Protein AF-A0A225WAD3-F1 (afdb_monomer_lite)

Organism: NCBI:txid4795

Secondary structure (DSSP, 8-state):
-HHHHTTTT----PPPPPPGGGS-HHHHHHHHHHHHHHHHTB-TTS-BSS-----------SS---S--PPPTT--PPP------TT--HHHHHHHHHHH-PPP--HHHHHHHHTT----PPPTT-GGG-HHHHHHHHHHHHHHHS--SSHHHHHHHHHHHGGG--HHHHHHHHHHH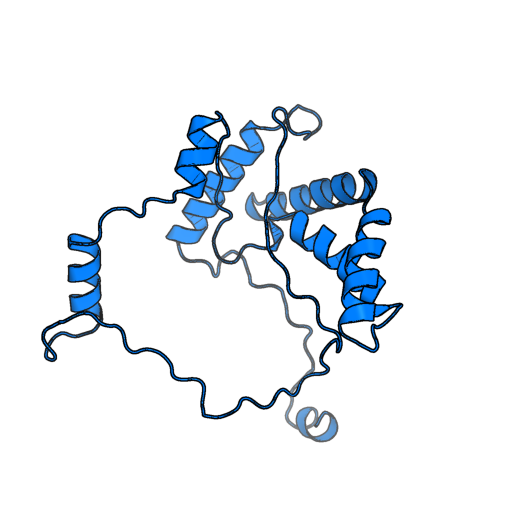HHHHHHTTT-

Structure (mmCIF, N/CA/C/O backbone):
data_AF-A0A225WAD3-F1
#
_entry.id   AF-A0A225WAD3-F1
#
loop_
_atom_site.group_PDB
_atom_site.id
_atom_site.type_symbol
_atom_site.label_atom_id
_atom_site.label_alt_id
_atom_site.label_comp_id
_atom_site.label_asym_id
_atom_site.label_entity_id
_atom_site.label_seq_id
_atom_site.pdbx_PDB_ins_code
_atom_site.Cartn_x
_atom_site.Cartn_y
_atom_site.Cartn_z
_atom_site.occupancy
_atom_site.B_iso_or_equiv
_atom_site.auth_seq_id
_atom_site.auth_comp_id
_atom_site.auth_asym_id
_atom_site.auth_atom_id
_atom_site.pdbx_PDB_model_num
ATOM 1 N N . MET A 1 1 ? -4.439 -13.437 -34.048 1.00 62.25 1 MET A N 1
ATOM 2 C CA . MET A 1 1 ? -5.209 -13.980 -32.901 1.00 62.25 1 MET A CA 1
ATOM 3 C C . MET A 1 1 ? -6.665 -13.496 -32.848 1.00 62.25 1 MET A C 1
ATOM 5 O O . MET A 1 1 ? -7.548 -14.329 -32.971 1.00 62.25 1 MET A O 1
ATOM 9 N N . ARG A 1 2 ? -6.970 -12.184 -32.785 1.00 59.06 2 ARG A N 1
ATOM 10 C CA . ARG A 1 2 ? -8.373 -11.678 -32.781 1.00 59.06 2 ARG A CA 1
ATOM 11 C C . ARG A 1 2 ? -9.257 -12.166 -33.946 1.00 59.06 2 ARG A C 1
ATOM 13 O O . ARG A 1 2 ? -10.434 -12.422 -33.727 1.00 59.06 2 ARG A O 1
ATOM 20 N N . ARG A 1 3 ? -8.695 -12.302 -35.156 1.00 77.06 3 ARG A N 1
ATOM 21 C CA . ARG A 1 3 ? -9.407 -12.796 -36.355 1.00 77.06 3 ARG A CA 1
ATOM 22 C C . ARG A 1 3 ? -9.775 -14.288 -36.295 1.00 77.06 3 ARG A C 1
ATOM 24 O O . ARG A 1 3 ? -10.714 -14.680 -36.965 1.00 77.06 3 ARG A O 1
ATOM 31 N N . LEU A 1 4 ? -9.075 -15.082 -35.477 1.00 82.31 4 LEU A N 1
ATOM 32 C CA . LEU A 1 4 ? -9.357 -16.512 -35.271 1.00 82.31 4 LEU A CA 1
ATOM 33 C C . LEU A 1 4 ? -10.357 -16.741 -34.130 1.00 82.31 4 LEU A C 1
ATOM 35 O O . LEU A 1 4 ? -11.207 -17.612 -34.212 1.00 82.31 4 LEU A O 1
ATOM 39 N N . LEU A 1 5 ? -10.276 -15.930 -33.071 1.00 81.69 5 LEU A N 1
ATOM 40 C CA . LEU A 1 5 ? -11.069 -16.119 -31.853 1.00 81.69 5 LEU A CA 1
ATOM 41 C C . LEU A 1 5 ? -12.532 -15.666 -31.991 1.00 81.69 5 LEU A C 1
ATOM 43 O O . LEU A 1 5 ? -13.412 -16.280 -31.399 1.00 81.69 5 LEU A O 1
ATOM 47 N N . ARG A 1 6 ? -12.809 -14.624 -32.791 1.00 81.44 6 ARG A N 1
ATOM 48 C CA . ARG A 1 6 ? -14.180 -14.113 -32.985 1.00 81.44 6 ARG A CA 1
ATOM 49 C C . ARG A 1 6 ? -15.117 -15.103 -33.701 1.00 81.44 6 ARG A C 1
ATOM 51 O O . ARG A 1 6 ? -16.225 -15.272 -33.201 1.00 81.44 6 ARG A O 1
ATOM 58 N N . PRO A 1 7 ? -14.715 -15.768 -34.806 1.00 89.06 7 PRO A N 1
ATOM 59 C CA . PRO A 1 7 ? -15.537 -16.812 -35.429 1.00 89.06 7 PRO A CA 1
ATOM 60 C C . PRO A 1 7 ? -15.802 -18.012 -34.512 1.00 89.06 7 PRO A C 1
ATOM 62 O O . PRO A 1 7 ? -16.851 -18.632 -34.609 1.00 89.06 7 PRO A O 1
ATOM 65 N N . LEU A 1 8 ? -14.884 -18.299 -33.583 1.00 86.38 8 LEU A N 1
ATOM 66 C CA . LEU A 1 8 ? -15.020 -19.355 -32.574 1.00 86.38 8 LEU A CA 1
ATOM 67 C C . LEU A 1 8 ? -15.865 -18.929 -31.353 1.00 86.38 8 LEU A C 1
ATOM 69 O O . LEU A 1 8 ? -15.899 -19.632 -30.351 1.00 86.38 8 LEU A O 1
ATOM 73 N N . GLY A 1 9 ? -16.515 -17.760 -31.402 1.00 84.94 9 GLY A N 1
ATOM 74 C CA . GLY A 1 9 ? -17.405 -17.270 -30.345 1.00 84.94 9 GLY A CA 1
ATOM 75 C C . GLY A 1 9 ? -16.711 -16.581 -29.164 1.00 84.94 9 GLY A C 1
ATOM 76 O O . GLY A 1 9 ? -17.390 -16.047 -28.287 1.00 84.94 9 GLY A O 1
ATOM 77 N N . TYR A 1 10 ? -15.379 -16.507 -29.141 1.00 78.50 10 TYR A N 1
ATOM 78 C CA . TYR A 1 10 ? -14.652 -15.856 -28.052 1.00 78.50 10 TYR A CA 1
ATOM 79 C C . TYR A 1 10 ? -14.689 -14.331 -28.186 1.00 78.50 10 TYR A C 1
ATOM 81 O O . TYR A 1 10 ? -14.411 -13.748 -29.243 1.00 78.50 10 TYR A O 1
ATOM 89 N N . ARG A 1 11 ? -14.983 -13.659 -27.071 1.00 76.81 11 ARG A N 1
ATOM 90 C CA . ARG A 1 11 ? -15.010 -12.197 -26.963 1.00 76.81 11 ARG A CA 1
ATOM 91 C C . ARG A 1 11 ? -13.903 -11.720 -26.036 1.00 76.81 11 ARG A C 1
ATOM 93 O O . ARG A 1 11 ? -13.521 -12.403 -25.093 1.00 76.81 11 ARG A O 1
ATOM 100 N N . TYR A 1 12 ? -13.383 -10.528 -26.319 1.00 69.94 12 TYR A N 1
ATOM 101 C CA . TYR A 1 12 ? -12.507 -9.851 -25.373 1.00 69.94 12 TYR A CA 1
ATOM 102 C C . TYR A 1 12 ? -13.372 -9.311 -24.236 1.00 69.94 12 TYR A C 1
ATOM 104 O O . TYR A 1 12 ? -14.201 -8.432 -24.468 1.00 69.94 12 TYR A O 1
ATOM 112 N N . ILE A 1 13 ? -13.181 -9.854 -23.040 1.00 69.12 13 ILE A N 1
ATOM 113 C CA . ILE A 1 13 ? -13.804 -9.382 -21.807 1.00 69.12 13 ILE A CA 1
ATOM 114 C C . ILE A 1 13 ? -12.695 -8.711 -21.001 1.00 69.12 13 ILE A C 1
ATOM 116 O O . ILE A 1 13 ? -11.579 -9.232 -20.916 1.00 69.12 13 ILE A O 1
ATOM 120 N N . LYS A 1 14 ? -12.969 -7.523 -20.463 1.00 64.31 14 LYS A N 1
ATOM 121 C CA . LYS A 1 14 ? -12.038 -6.870 -19.544 1.00 64.31 14 LYS A CA 1
ATOM 122 C C . LYS A 1 14 ? -12.014 -7.716 -18.271 1.00 64.31 14 LYS A C 1
ATOM 124 O O . LYS A 1 14 ? -13.076 -7.988 -17.728 1.00 64.31 14 LYS A O 1
ATOM 129 N N . GLY A 1 15 ? -10.834 -8.170 -17.845 1.00 54.69 15 GLY A N 1
ATOM 130 C CA . GLY A 1 15 ? -10.715 -8.934 -16.603 1.00 54.69 15 GLY A CA 1
ATOM 131 C C . GLY A 1 15 ? -11.300 -8.135 -15.441 1.00 54.69 15 GLY A C 1
ATOM 132 O O . GLY A 1 15 ? -10.986 -6.952 -15.296 1.00 54.69 15 GLY A O 1
ATOM 133 N N . GLU A 1 16 ? -12.175 -8.766 -14.668 1.00 57.62 16 GLU A N 1
ATOM 134 C CA . GLU A 1 16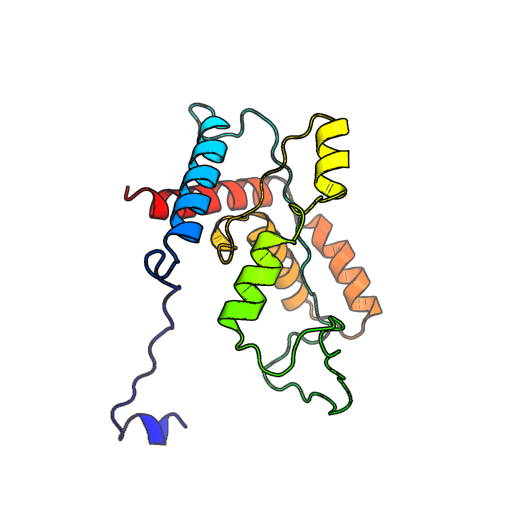 ? -12.714 -8.188 -13.441 1.00 57.62 16 GLU A CA 1
ATOM 135 C C . GLU A 1 16 ? -11.727 -8.404 -12.292 1.00 57.62 16 GLU A C 1
ATOM 137 O O . GLU A 1 16 ? -10.913 -9.334 -12.312 1.00 57.62 16 GLU A O 1
ATOM 142 N N . ASN A 1 17 ? -11.780 -7.525 -11.291 1.00 59.94 17 ASN A N 1
ATOM 143 C CA . ASN A 1 17 ? -11.023 -7.732 -10.064 1.00 59.94 17 ASN A CA 1
ATOM 144 C C . ASN A 1 17 ? -11.514 -9.008 -9.371 1.00 59.94 17 ASN A C 1
ATOM 146 O O . ASN A 1 17 ? -12.680 -9.388 -9.485 1.00 59.94 17 ASN A O 1
ATOM 150 N N . ARG A 1 18 ? -10.617 -9.676 -8.640 1.00 63.62 18 ARG A N 1
ATOM 151 C CA . ARG A 1 18 ? -10.978 -10.868 -7.871 1.00 63.62 18 ARG A CA 1
ATOM 152 C C . ARG A 1 18 ? -12.115 -10.520 -6.907 1.00 63.62 18 ARG A C 1
ATOM 154 O O . ARG A 1 18 ? -11.990 -9.591 -6.116 1.00 63.62 18 ARG A O 1
ATOM 161 N N . HIS A 1 19 ? -13.208 -11.276 -6.968 1.00 65.75 19 HIS A N 1
ATOM 162 C CA . HIS A 1 19 ? -14.334 -11.075 -6.062 1.00 65.75 19 HIS A CA 1
ATOM 163 C C . HIS A 1 19 ? -13.906 -11.391 -4.620 1.00 65.75 19 HIS A C 1
ATOM 165 O O . HIS A 1 19 ? -13.337 -12.453 -4.375 1.00 65.75 19 HIS A O 1
ATOM 171 N N . TYR A 1 20 ? -14.209 -10.520 -3.655 1.00 63.62 20 TYR A N 1
ATOM 172 C CA . TYR A 1 20 ? -13.793 -10.674 -2.247 1.00 63.62 20 TYR A CA 1
ATOM 173 C C . TYR A 1 20 ? -14.389 -11.902 -1.532 1.00 63.62 20 TYR A C 1
ATOM 175 O O . TYR A 1 20 ? -13.934 -12.289 -0.456 1.00 63.62 20 TYR A O 1
ATOM 183 N N . LEU A 1 21 ? -15.430 -12.503 -2.119 1.00 63.56 21 LEU A N 1
ATOM 184 C CA . LEU A 1 21 ? -16.024 -13.774 -1.675 1.00 63.56 21 LEU A CA 1
ATOM 185 C C . LEU A 1 21 ? -15.209 -14.999 -2.114 1.00 63.56 21 LEU A C 1
ATOM 187 O O . LEU A 1 21 ? -15.458 -16.100 -1.639 1.00 63.56 21 LEU A O 1
ATOM 191 N N . ALA A 1 22 ? -14.236 -14.826 -3.012 1.00 66.25 22 ALA A N 1
ATOM 192 C CA . ALA A 1 22 ? -13.330 -15.889 -3.443 1.00 66.25 22 ALA A CA 1
ATOM 193 C C . ALA A 1 22 ? -12.168 -16.117 -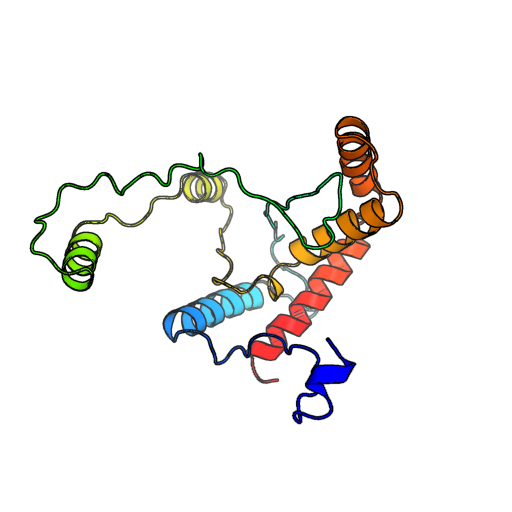2.457 1.00 66.25 22 ALA A C 1
ATOM 195 O O . ALA A 1 22 ? -11.195 -16.805 -2.794 1.00 66.25 22 ALA A O 1
ATOM 196 N N . ASP A 1 23 ? -12.229 -15.508 -1.274 1.00 77.69 23 ASP A N 1
ATOM 197 C CA . ASP A 1 23 ? -11.250 -15.688 -0.212 1.00 77.69 23 ASP A CA 1
ATOM 198 C C . ASP A 1 23 ? -11.623 -16.847 0.702 1.00 77.69 23 ASP A C 1
ATOM 200 O O . ASP A 1 23 ? -12.792 -17.163 0.915 1.00 77.69 23 ASP A O 1
ATOM 204 N N . SER A 1 24 ? -10.604 -17.481 1.283 1.00 84.50 24 SER A N 1
ATOM 205 C CA . SER A 1 24 ? -10.837 -18.479 2.322 1.00 84.50 24 SER A CA 1
ATOM 206 C C . SER A 1 24 ? -11.541 -17.843 3.523 1.00 84.50 24 SER A C 1
ATOM 208 O O . SER A 1 24 ? -11.410 -16.642 3.789 1.00 84.50 24 SER A O 1
ATOM 210 N N . VAL A 1 25 ? -12.254 -18.662 4.297 1.00 85.88 25 VAL A N 1
ATOM 211 C CA . VAL A 1 25 ? -12.919 -18.219 5.533 1.00 85.88 25 VAL A CA 1
ATOM 212 C C . VAL A 1 25 ? -11.911 -17.567 6.484 1.00 85.88 25 VAL A C 1
ATOM 214 O O . VAL A 1 25 ? -12.187 -16.521 7.068 1.00 85.88 25 VAL A O 1
ATOM 217 N N . GLN A 1 26 ? -10.705 -18.130 6.579 1.00 84.94 26 GLN A N 1
ATOM 218 C CA . GLN A 1 26 ? -9.622 -17.601 7.405 1.00 84.94 26 GLN A CA 1
ATOM 219 C C . GLN A 1 26 ? -9.146 -16.225 6.923 1.00 84.94 26 GLN A C 1
ATOM 221 O O . GLN A 1 26 ? -8.990 -15.321 7.742 1.00 84.94 26 GLN A O 1
ATOM 226 N N . ASN A 1 27 ? -8.954 -16.035 5.612 1.00 86.31 27 ASN A N 1
ATOM 227 C CA . ASN A 1 27 ? -8.550 -14.738 5.063 1.00 86.31 27 ASN A CA 1
ATOM 228 C C . ASN A 1 27 ? -9.652 -13.690 5.250 1.00 86.31 27 ASN A C 1
ATOM 230 O O . ASN A 1 27 ? -9.362 -12.554 5.617 1.00 86.31 27 ASN A O 1
ATOM 234 N N . SER A 1 28 ? -10.913 -14.090 5.077 1.00 87.12 28 SER A N 1
ATOM 235 C CA . SER A 1 28 ? -12.078 -13.230 5.294 1.00 87.12 28 SER A CA 1
ATOM 236 C C . SER A 1 28 ? -12.177 -12.765 6.751 1.00 87.12 28 SER A C 1
ATOM 238 O O . SER A 1 28 ? -12.332 -11.571 7.009 1.00 87.12 28 SER A O 1
ATOM 240 N N . ALA A 1 29 ? -12.003 -13.675 7.715 1.00 89.44 29 ALA A N 1
ATOM 241 C CA . ALA A 1 29 ? -11.997 -13.351 9.143 1.00 89.44 29 ALA A CA 1
ATOM 242 C C . ALA A 1 29 ? -10.797 -12.470 9.542 1.00 89.44 29 ALA A C 1
ATOM 244 O O . ALA A 1 29 ? -10.939 -11.519 10.319 1.00 89.44 29 ALA A O 1
ATOM 245 N N . PHE A 1 30 ? -9.618 -12.742 8.972 1.00 90.88 30 PHE A N 1
ATOM 246 C CA . PHE A 1 30 ? -8.424 -11.924 9.178 1.00 90.88 30 PHE A CA 1
ATOM 247 C C . PHE A 1 30 ? -8.639 -10.497 8.661 1.00 90.88 30 PHE A C 1
ATOM 249 O O . PHE A 1 30 ? -8.378 -9.530 9.379 1.00 90.88 30 PHE A O 1
ATOM 256 N N . ARG A 1 31 ? -9.177 -10.357 7.442 1.00 92.62 31 ARG A N 1
ATOM 257 C CA . ARG A 1 31 ? -9.535 -9.066 6.846 1.00 92.62 31 ARG A CA 1
ATOM 258 C C . ARG A 1 31 ? -10.547 -8.313 7.699 1.00 92.62 31 ARG A C 1
ATOM 260 O O . ARG A 1 31 ? -10.322 -7.141 7.976 1.00 92.62 31 ARG A O 1
ATOM 267 N N . ALA A 1 32 ? -11.605 -8.972 8.168 1.00 92.00 32 ALA A N 1
ATOM 268 C CA . ALA A 1 32 ? -12.597 -8.343 9.040 1.00 92.00 32 ALA A CA 1
ATOM 269 C C . ALA A 1 32 ? -11.950 -7.771 10.314 1.00 92.00 32 ALA A C 1
ATOM 271 O O . ALA A 1 32 ? -12.161 -6.606 10.645 1.00 92.00 32 ALA A O 1
ATOM 272 N N . THR A 1 33 ? -11.084 -8.546 10.974 1.00 93.00 33 THR A N 1
ATOM 273 C CA . THR A 1 33 ? -10.349 -8.094 12.171 1.00 93.00 33 THR A CA 1
ATOM 274 C C . THR A 1 33 ? -9.428 -6.908 11.868 1.00 93.00 33 THR A C 1
ATOM 276 O O . THR A 1 33 ? -9.368 -5.945 12.635 1.00 93.00 33 THR A O 1
ATOM 279 N N . TYR A 1 34 ? -8.700 -6.966 10.751 1.00 94.12 34 TYR A N 1
ATOM 280 C CA . TYR A 1 34 ? -7.819 -5.887 10.303 1.00 94.12 34 TYR A CA 1
ATOM 281 C C . TYR A 1 34 ? -8.599 -4.587 10.063 1.00 94.12 34 TYR A C 1
ATOM 283 O O . TYR A 1 34 ? -8.236 -3.533 10.590 1.00 94.12 34 TYR A O 1
ATOM 291 N N . LEU A 1 35 ? -9.699 -4.677 9.316 1.00 93.88 35 LEU A N 1
ATOM 292 C CA . LEU A 1 35 ? -10.537 -3.541 8.954 1.00 93.88 35 LEU A CA 1
ATOM 293 C C . LEU A 1 35 ? -11.215 -2.924 10.191 1.00 93.88 35 LEU A C 1
ATOM 295 O O . LEU A 1 35 ? -11.188 -1.703 10.353 1.00 93.88 35 LEU A O 1
ATOM 299 N N . GLN A 1 36 ? -11.716 -3.745 11.122 1.00 93.25 36 GLN A N 1
ATOM 300 C CA . GLN A 1 36 ? -12.255 -3.274 12.404 1.00 93.25 36 GLN A CA 1
ATOM 301 C C . GLN A 1 36 ? -11.219 -2.461 13.186 1.00 93.25 36 GLN A C 1
ATOM 303 O O . GLN A 1 36 ? -11.510 -1.346 13.616 1.00 93.25 36 GLN A O 1
ATOM 308 N N . ARG A 1 37 ? -9.984 -2.966 13.318 1.00 92.44 37 ARG A N 1
ATOM 309 C CA . ARG A 1 37 ? -8.894 -2.241 13.994 1.00 92.44 37 ARG A CA 1
ATOM 310 C C . ARG A 1 37 ? -8.588 -0.911 13.308 1.00 92.44 37 ARG A C 1
ATOM 312 O O . ARG A 1 37 ? -8.499 0.106 13.993 1.00 92.44 37 ARG A O 1
ATOM 319 N N . LYS A 1 38 ? -8.507 -0.881 11.973 1.00 92.44 38 LYS A N 1
ATOM 320 C CA . LYS A 1 38 ? -8.339 0.380 11.229 1.00 92.44 38 LYS A CA 1
ATOM 321 C C . LYS A 1 38 ? -9.474 1.368 11.481 1.00 92.44 38 LYS A C 1
ATOM 323 O O . LYS A 1 38 ? -9.211 2.559 11.612 1.00 92.44 38 LYS A O 1
ATOM 328 N N . ASN A 1 39 ? -10.715 0.899 11.579 1.00 92.00 39 ASN A N 1
ATOM 329 C CA . ASN A 1 39 ? -11.853 1.767 11.873 1.00 92.00 39 ASN A CA 1
ATOM 330 C C . ASN A 1 39 ? -11.806 2.339 13.292 1.00 92.00 39 ASN A C 1
ATOM 332 O O . ASN A 1 39 ? -12.125 3.510 13.472 1.00 92.00 39 ASN A O 1
ATOM 336 N N . THR A 1 40 ? -11.344 1.574 14.287 1.00 94.12 40 THR A N 1
ATOM 337 C CA . THR A 1 40 ? -11.178 2.106 15.656 1.00 94.12 40 THR A CA 1
ATOM 338 C C . THR A 1 40 ? -10.152 3.238 15.746 1.00 94.12 40 THR A C 1
ATOM 340 O O . THR A 1 40 ? -10.207 4.039 16.673 1.00 94.12 40 THR A O 1
ATOM 343 N N . ASN A 1 41 ? -9.244 3.345 14.771 1.00 94.94 41 ASN A N 1
ATOM 344 C CA . ASN A 1 41 ? -8.263 4.421 14.683 1.00 94.94 41 ASN A CA 1
ATOM 345 C C . ASN A 1 41 ? -8.792 5.664 13.935 1.00 94.94 41 ASN A C 1
ATOM 347 O O . ASN A 1 41 ? -7.986 6.467 13.479 1.00 94.94 41 ASN A O 1
ATOM 351 N N . ARG A 1 42 ? -10.110 5.845 13.755 1.00 94.62 42 ARG A N 1
ATOM 352 C CA . ARG A 1 42 ? -10.679 6.968 12.980 1.00 94.62 42 ARG A CA 1
ATOM 353 C C . ARG A 1 42 ? -11.432 7.973 13.834 1.00 94.62 42 ARG A C 1
ATOM 355 O O . ARG A 1 42 ? -12.231 7.603 14.687 1.00 94.62 42 ARG A O 1
ATOM 362 N N . ASP A 1 43 ? -11.222 9.254 13.543 1.00 96.06 43 ASP A N 1
ATOM 363 C CA . ASP A 1 43 ? -12.059 10.339 14.053 1.00 96.06 43 ASP A CA 1
ATOM 364 C C . ASP A 1 43 ? -13.381 10.463 13.261 1.00 96.06 43 ASP A C 1
ATOM 366 O O . ASP A 1 43 ? -13.616 9.775 12.264 1.00 96.06 43 ASP A O 1
ATOM 370 N N . LYS A 1 44 ? -14.247 11.403 13.664 1.00 95.12 44 LYS A N 1
ATOM 371 C CA . LYS A 1 44 ? -15.538 11.670 12.994 1.00 95.12 44 LYS A CA 1
ATOM 372 C C . LYS A 1 44 ? -15.412 12.123 11.529 1.00 95.12 44 LYS A C 1
ATOM 374 O O . LYS A 1 44 ? -16.394 12.092 10.796 1.00 95.12 44 LYS A O 1
ATOM 379 N N . LYS A 1 45 ? -14.233 12.580 11.102 1.00 94.88 45 LYS A N 1
ATOM 380 C CA . LYS A 1 45 ? -13.911 13.010 9.732 1.00 94.88 45 LYS A CA 1
ATOM 381 C C . LYS A 1 45 ? -13.144 11.921 8.963 1.00 94.88 45 LYS A C 1
ATOM 383 O O . LYS A 1 45 ? -12.579 12.188 7.896 1.00 94.88 45 LYS A O 1
ATOM 388 N N . ASN A 1 46 ? -13.119 10.693 9.485 1.00 93.44 46 ASN A N 1
ATOM 389 C CA . ASN A 1 46 ? -12.364 9.564 8.954 1.00 93.44 46 ASN A CA 1
ATOM 390 C C . ASN A 1 46 ? -10.844 9.816 8.881 1.00 93.44 46 ASN A C 1
ATOM 392 O O . ASN A 1 46 ? -10.160 9.187 8.078 1.00 93.44 46 ASN A O 1
ATOM 396 N N . ASN A 1 47 ? -10.283 10.738 9.662 1.00 94.88 47 ASN A N 1
ATOM 397 C CA . ASN A 1 47 ? -8.831 10.897 9.777 1.00 94.88 47 ASN A CA 1
ATOM 398 C C . ASN A 1 47 ? -8.269 9.907 10.801 1.00 94.88 47 ASN A C 1
ATOM 400 O O . ASN A 1 47 ? -8.976 9.562 11.750 1.00 94.88 47 ASN A O 1
ATOM 404 N N . PRO A 1 48 ? -7.009 9.473 10.644 1.00 94.75 48 PRO A N 1
ATOM 405 C CA . PRO A 1 48 ? -6.363 8.640 11.646 1.00 94.75 48 PRO A CA 1
ATOM 406 C C . PRO A 1 48 ? -6.177 9.412 12.966 1.00 94.75 48 PRO A C 1
ATOM 408 O O . PRO A 1 48 ? -5.635 10.516 12.968 1.00 94.75 48 PRO A O 1
ATOM 411 N N . ILE A 1 49 ? -6.609 8.825 14.086 1.00 96.62 49 ILE A N 1
ATOM 412 C CA . ILE A 1 49 ? -6.395 9.351 15.446 1.00 96.62 49 ILE A CA 1
ATOM 413 C C . ILE A 1 49 ? -4.919 9.194 15.822 1.00 96.62 49 ILE A C 1
ATOM 415 O O . ILE A 1 49 ? -4.288 10.125 16.318 1.00 96.62 49 ILE A O 1
ATOM 419 N N . ARG A 1 50 ? -4.357 8.006 15.576 1.00 94.06 50 ARG A N 1
ATOM 420 C CA . ARG A 1 50 ? -2.925 7.720 15.701 1.00 94.06 50 ARG A CA 1
ATOM 421 C C . ARG A 1 50 ? -2.293 7.705 14.312 1.00 94.06 50 ARG A C 1
ATOM 423 O O . ARG A 1 50 ? -2.871 7.075 13.425 1.00 94.06 50 ARG A O 1
ATOM 430 N N . PRO A 1 51 ? -1.108 8.314 14.123 1.00 94.44 51 PRO A N 1
ATOM 431 C CA . PRO A 1 51 ? -0.406 8.273 12.847 1.00 94.44 51 PRO A CA 1
ATOM 432 C C . PRO A 1 51 ? -0.207 6.840 12.348 1.00 94.44 51 PRO A C 1
ATOM 434 O O . PRO A 1 51 ? 0.191 5.956 13.108 1.00 94.44 51 PRO A O 1
ATOM 437 N N . GLU A 1 52 ? -0.464 6.629 11.061 1.00 94.75 52 GLU A N 1
ATOM 438 C CA . GLU A 1 52 ? -0.274 5.345 10.391 1.00 94.75 52 GLU A CA 1
ATOM 439 C C . GLU A 1 52 ? 0.961 5.419 9.491 1.00 94.75 52 GLU A C 1
ATOM 441 O O . GLU A 1 52 ? 1.102 6.347 8.694 1.00 94.75 52 GLU A O 1
ATOM 446 N N . VAL A 1 53 ? 1.852 4.434 9.614 1.00 94.50 53 VAL A N 1
ATOM 447 C CA . VAL A 1 53 ? 3.057 4.308 8.785 1.00 94.50 53 VAL A CA 1
ATOM 448 C C . VAL A 1 53 ? 2.927 3.045 7.947 1.00 94.50 53 VAL A C 1
ATOM 450 O O . VAL A 1 53 ? 2.739 1.953 8.481 1.00 94.50 53 VAL A O 1
ATOM 453 N N . TYR A 1 54 ? 3.024 3.205 6.630 1.00 94.19 54 TYR A N 1
ATOM 454 C CA . TYR A 1 54 ? 2.902 2.120 5.663 1.00 94.19 54 TYR A CA 1
ATOM 455 C C . TYR A 1 54 ? 4.283 1.760 5.122 1.00 94.19 54 TYR A C 1
ATOM 457 O O . TYR A 1 54 ? 5.027 2.644 4.702 1.00 94.19 54 TYR A O 1
ATOM 465 N N . LEU A 1 55 ? 4.613 0.469 5.128 1.00 92.88 55 LEU A N 1
ATOM 466 C CA . LEU A 1 55 ? 5.885 -0.060 4.643 1.00 92.88 55 LEU A CA 1
ATOM 467 C C . LEU A 1 55 ? 5.610 -1.145 3.608 1.00 92.88 55 LEU A C 1
ATOM 469 O O . LEU A 1 55 ? 4.769 -2.013 3.837 1.00 92.88 55 LEU A O 1
ATOM 473 N N . ASP A 1 56 ? 6.321 -1.077 2.490 1.00 93.12 56 ASP A N 1
ATOM 474 C CA . ASP A 1 56 ? 6.284 -2.065 1.418 1.00 93.12 56 ASP A CA 1
ATOM 475 C C . ASP A 1 56 ? 7.500 -1.879 0.487 1.00 93.12 56 ASP A C 1
ATOM 477 O O . ASP A 1 56 ? 8.113 -0.806 0.467 1.00 93.12 56 ASP A O 1
ATOM 481 N N . GLY A 1 57 ? 7.855 -2.914 -0.276 1.00 89.56 57 GLY A N 1
ATOM 482 C CA . GLY A 1 57 ? 8.900 -2.872 -1.296 1.00 89.56 57 GLY A CA 1
ATOM 483 C C . GLY A 1 57 ? 8.341 -3.134 -2.693 1.00 89.56 57 GLY A C 1
ATOM 484 O O . GLY A 1 57 ? 7.702 -4.153 -2.931 1.00 89.56 57 GLY A O 1
ATOM 485 N N . SER A 1 58 ? 8.661 -2.262 -3.654 1.00 89.56 58 SER A N 1
ATOM 486 C CA . SER A 1 58 ? 8.248 -2.427 -5.052 1.00 89.56 58 SER A CA 1
ATOM 487 C C . SER A 1 58 ? 9.444 -2.515 -5.993 1.00 89.56 58 SER A C 1
ATOM 489 O O . SER A 1 58 ? 10.446 -1.824 -5.815 1.00 89.56 58 SER A O 1
ATOM 491 N N . TYR A 1 59 ? 9.319 -3.333 -7.039 1.00 89.00 59 TYR A N 1
ATOM 492 C CA . TYR A 1 59 ? 10.302 -3.377 -8.117 1.00 89.00 59 TYR A CA 1
ATOM 493 C C . TYR A 1 59 ? 10.084 -2.225 -9.097 1.00 89.00 59 TYR A C 1
ATOM 495 O O . TYR A 1 59 ? 8.963 -1.964 -9.549 1.00 89.00 59 TYR A O 1
ATOM 503 N N . VAL A 1 60 ? 11.184 -1.585 -9.481 1.00 85.31 60 VAL A N 1
ATOM 504 C CA . VAL A 1 60 ? 11.240 -0.612 -10.570 1.00 85.31 60 VAL A CA 1
ATOM 505 C C . VAL A 1 60 ? 12.269 -1.119 -11.574 1.00 85.31 60 VAL A C 1
ATOM 507 O O . VAL A 1 60 ? 13.383 -1.464 -11.197 1.00 85.31 60 VAL A O 1
ATOM 510 N N . ASN A 1 61 ? 11.886 -1.201 -12.847 1.00 83.56 61 ASN A N 1
ATOM 511 C CA . ASN A 1 61 ? 12.712 -1.805 -13.890 1.00 83.56 61 ASN A CA 1
ATOM 512 C C . ASN A 1 61 ? 13.125 -0.753 -14.923 1.00 83.56 61 ASN A C 1
ATOM 514 O O . ASN A 1 61 ? 12.298 0.069 -15.314 1.00 83.56 61 ASN A O 1
ATOM 518 N N . VAL A 1 62 ? 14.368 -0.840 -15.418 1.00 78.19 62 VAL A N 1
ATOM 519 C CA . VAL A 1 62 ? 14.886 0.022 -16.505 1.00 78.19 62 VAL A CA 1
ATOM 520 C C . VAL A 1 62 ? 14.008 -0.134 -17.746 1.00 78.19 62 VAL A C 1
ATOM 522 O O . VAL A 1 62 ? 13.575 0.835 -18.360 1.00 78.19 62 VAL A O 1
ATOM 525 N N . ASN A 1 63 ? 13.657 -1.384 -18.044 1.00 68.62 63 ASN A N 1
ATOM 526 C CA . ASN A 1 63 ? 12.698 -1.730 -19.071 1.00 68.62 63 ASN A CA 1
ATOM 527 C C . ASN A 1 63 ? 11.363 -2.027 -18.382 1.00 68.62 63 ASN A C 1
ATOM 529 O O . ASN A 1 63 ? 11.219 -3.069 -17.740 1.00 68.62 63 ASN A O 1
ATOM 533 N N . HIS A 1 64 ? 10.372 -1.141 -18.507 1.00 52.97 64 HIS A N 1
ATOM 534 C CA . HIS A 1 64 ? 8.978 -1.515 -18.257 1.00 52.97 64 HIS A CA 1
ATOM 535 C C . HIS A 1 64 ? 8.628 -2.639 -19.244 1.00 52.97 64 HIS A C 1
ATOM 537 O O . HIS A 1 64 ? 8.356 -2.389 -20.416 1.00 52.97 64 HIS A O 1
ATOM 543 N N . VAL A 1 65 ? 8.755 -3.895 -18.814 1.00 44.31 65 VAL A N 1
ATOM 544 C CA . VAL A 1 65 ? 8.727 -5.052 -19.713 1.00 44.31 65 VAL A CA 1
ATOM 545 C C . VAL A 1 65 ? 7.372 -5.126 -20.429 1.00 44.31 65 VAL A C 1
ATOM 547 O O . VAL A 1 65 ? 6.342 -5.367 -19.799 1.00 44.31 65 VAL A O 1
ATOM 550 N N . ARG A 1 66 ? 7.364 -4.969 -21.763 1.00 37.78 66 ARG A N 1
ATOM 551 C CA . ARG A 1 66 ? 6.363 -5.637 -22.609 1.00 37.78 66 ARG A CA 1
ATOM 552 C C . ARG A 1 66 ? 6.622 -7.137 -22.500 1.00 37.78 66 ARG A C 1
ATOM 554 O O . ARG A 1 66 ? 7.755 -7.568 -22.674 1.00 37.78 66 ARG A O 1
ATOM 561 N N . GLY A 1 67 ? 5.577 -7.901 -22.188 1.00 38.97 67 GLY A N 1
ATOM 562 C CA . GLY A 1 67 ? 5.649 -9.309 -21.802 1.00 38.97 67 GLY A CA 1
ATOM 563 C C . GLY A 1 67 ? 6.372 -10.223 -22.793 1.00 38.97 67 GLY A C 1
ATOM 564 O O . GLY A 1 67 ? 5.766 -10.696 -23.747 1.00 38.97 67 GLY A O 1
ATOM 565 N N . ALA A 1 68 ? 7.641 -10.502 -22.505 1.00 41.22 68 ALA A N 1
ATOM 566 C CA . ALA A 1 68 ? 8.334 -11.762 -22.754 1.00 41.22 68 ALA A CA 1
ATOM 567 C C . ALA A 1 68 ? 9.658 -11.720 -21.974 1.00 41.22 68 ALA A C 1
ATOM 569 O O . ALA A 1 68 ? 10.533 -10.917 -22.289 1.00 41.22 68 ALA A O 1
ATOM 570 N N . THR A 1 69 ? 9.805 -12.569 -20.957 1.00 35.16 69 THR A N 1
ATOM 571 C CA . THR A 1 69 ? 11.080 -12.753 -20.249 1.00 35.16 69 THR A CA 1
ATOM 572 C C . THR A 1 69 ? 11.505 -14.203 -20.391 1.00 35.16 69 THR A C 1
ATOM 574 O O . THR A 1 69 ? 10.749 -15.108 -20.043 1.00 35.16 69 THR A O 1
ATOM 577 N N . TRP A 1 70 ? 12.721 -14.412 -20.886 1.00 44.00 70 TRP A N 1
ATOM 578 C CA . TRP A 1 70 ? 13.395 -15.703 -20.864 1.00 44.00 70 TRP A CA 1
ATOM 579 C C . TRP A 1 70 ? 14.004 -15.920 -19.477 1.00 44.00 70 TRP A C 1
ATOM 581 O O . TRP A 1 70 ? 14.647 -15.028 -18.924 1.00 44.00 70 TRP A O 1
ATOM 591 N N . LEU A 1 71 ? 13.772 -17.095 -18.897 1.00 42.59 71 LEU A N 1
ATOM 592 C CA . LEU A 1 71 ? 14.423 -17.537 -17.668 1.00 42.59 71 LEU A CA 1
ATOM 593 C C . LEU A 1 71 ? 15.514 -18.539 -18.052 1.00 42.59 71 LEU A C 1
ATOM 595 O O . LEU A 1 71 ? 15.225 -19.489 -18.778 1.00 42.59 71 LEU A O 1
ATOM 599 N N . SER A 1 72 ? 16.739 -18.352 -17.560 1.00 45.91 72 SER A N 1
ATOM 600 C CA . SER A 1 72 ? 17.770 -19.390 -17.654 1.00 45.91 72 SER A CA 1
ATOM 601 C C . SER A 1 72 ? 17.399 -20.588 -16.772 1.00 45.91 72 SER A C 1
ATOM 603 O O . SER A 1 72 ? 16.845 -20.436 -15.678 1.00 45.91 72 SER A O 1
ATOM 605 N N . GLY A 1 73 ? 17.684 -21.795 -17.271 1.00 50.28 73 GLY A N 1
ATOM 606 C CA . GLY A 1 73 ? 17.379 -23.075 -16.614 1.00 50.28 73 GLY A CA 1
ATOM 607 C C . GLY A 1 73 ? 18.212 -23.375 -15.360 1.00 50.28 73 GLY A C 1
ATOM 608 O O . GLY A 1 73 ? 18.072 -24.442 -14.773 1.00 50.28 73 GLY A O 1
ATOM 609 N N . ASP A 1 74 ? 19.066 -22.448 -14.936 1.00 50.44 74 ASP A N 1
ATOM 610 C CA . ASP A 1 74 ? 19.989 -22.555 -13.805 1.00 50.44 74 ASP A CA 1
ATOM 611 C C . ASP A 1 74 ? 19.400 -22.065 -12.471 1.00 50.44 74 ASP A C 1
ATOM 613 O O . ASP A 1 74 ? 20.046 -22.183 -11.427 1.00 50.44 74 ASP A O 1
ATOM 617 N N . ARG A 1 75 ? 18.149 -21.580 -12.453 1.00 39.25 75 ARG A N 1
ATOM 618 C CA . ARG A 1 75 ? 17.436 -21.283 -11.200 1.00 39.25 75 ARG A CA 1
ATOM 619 C C . ARG A 1 75 ? 17.111 -22.572 -10.440 1.00 39.25 75 ARG A C 1
ATOM 621 O O . ARG A 1 75 ? 15.999 -23.097 -10.511 1.00 39.25 75 ARG A O 1
ATOM 628 N N . LYS A 1 76 ? 18.080 -23.057 -9.661 1.00 43.44 76 LYS A N 1
ATOM 629 C CA . LYS A 1 76 ? 17.893 -24.130 -8.681 1.00 43.44 76 LYS A CA 1
ATOM 630 C C . LYS A 1 76 ? 16.841 -23.705 -7.656 1.00 43.44 76 LYS A C 1
ATOM 632 O O . LYS A 1 76 ? 17.055 -22.791 -6.863 1.00 43.44 76 LYS A O 1
ATOM 637 N N . ARG A 1 77 ? 15.695 -24.389 -7.657 1.00 39.88 77 ARG A N 1
ATOM 638 C CA . ARG A 1 77 ? 14.806 -24.418 -6.493 1.00 39.88 77 ARG A CA 1
ATOM 639 C C . ARG A 1 77 ? 15.498 -25.259 -5.429 1.00 39.88 77 ARG A C 1
ATOM 641 O O . ARG A 1 77 ? 15.789 -26.425 -5.680 1.00 39.88 77 ARG A O 1
ATOM 648 N N . TYR A 1 78 ? 15.775 -24.672 -4.272 1.00 44.56 78 TYR A N 1
ATOM 649 C CA . TYR A 1 78 ? 16.268 -25.434 -3.131 1.00 44.56 78 TYR A CA 1
ATOM 650 C C . TYR A 1 78 ? 15.176 -26.423 -2.691 1.00 44.56 78 TYR A C 1
ATOM 652 O O . TYR A 1 78 ? 14.042 -25.989 -2.456 1.00 44.56 78 TYR A O 1
ATOM 660 N N . PRO A 1 79 ? 15.462 -27.734 -2.612 1.00 43.94 79 PRO A N 1
ATOM 661 C CA . PRO A 1 79 ? 14.552 -28.668 -1.968 1.00 43.94 79 PRO A CA 1
ATOM 662 C C . PRO A 1 79 ? 14.447 -28.325 -0.479 1.00 43.94 79 PRO A C 1
ATOM 664 O O . PRO A 1 79 ? 15.399 -27.832 0.129 1.00 43.94 79 PRO A O 1
ATOM 667 N N . ALA A 1 80 ? 13.273 -28.564 0.104 1.00 48.50 80 ALA A N 1
ATOM 668 C CA . ALA A 1 80 ? 13.068 -28.394 1.535 1.00 48.50 80 ALA A CA 1
ATOM 669 C C . ALA A 1 80 ? 13.993 -29.357 2.295 1.00 48.50 80 ALA A C 1
ATOM 671 O O . ALA A 1 80 ? 13.852 -30.573 2.200 1.00 48.50 80 ALA A O 1
ATOM 672 N N . SER A 1 81 ? 14.946 -28.809 3.042 1.00 49.44 81 SER A N 1
ATOM 673 C CA . SER A 1 81 ? 15.871 -29.548 3.899 1.00 49.44 81 SER A CA 1
ATOM 674 C C . SER A 1 81 ? 15.201 -29.906 5.229 1.00 49.44 81 SER A C 1
ATOM 676 O O . SER A 1 81 ? 15.537 -29.348 6.273 1.00 49.44 81 SER A O 1
ATOM 678 N N . VAL A 1 82 ? 14.212 -30.799 5.190 1.00 57.47 82 VAL A N 1
ATOM 679 C CA . VAL A 1 82 ? 13.597 -31.375 6.393 1.00 57.47 82 VAL A CA 1
ATOM 680 C C . VAL A 1 82 ? 13.600 -32.887 6.237 1.00 57.47 82 VAL A C 1
ATOM 682 O O . VAL A 1 82 ? 12.982 -33.405 5.305 1.00 57.47 82 VAL A O 1
ATOM 685 N N . GLN A 1 83 ? 14.297 -33.590 7.133 1.00 57.72 83 GLN A N 1
ATOM 686 C CA . GLN A 1 83 ? 14.194 -35.043 7.203 1.00 57.72 83 GLN A CA 1
ATOM 687 C C . GLN A 1 83 ? 12.769 -35.415 7.607 1.00 57.72 83 GLN A C 1
ATOM 689 O O . GLN A 1 83 ? 12.265 -34.966 8.635 1.00 57.72 83 GLN A O 1
ATOM 694 N N . HIS A 1 84 ? 12.113 -36.187 6.757 1.00 62.31 84 HIS A N 1
ATOM 695 C CA . HIS A 1 84 ? 10.793 -36.739 6.991 1.00 62.31 84 HIS A CA 1
ATOM 696 C C . HIS A 1 84 ? 10.756 -38.135 6.387 1.00 62.31 84 HIS A C 1
ATOM 698 O O . HIS A 1 84 ? 11.524 -38.439 5.477 1.00 62.31 84 HIS A O 1
ATOM 704 N N . ASP A 1 85 ? 9.880 -38.976 6.916 1.00 70.62 85 ASP A N 1
ATOM 705 C CA . ASP A 1 85 ? 9.632 -40.291 6.349 1.00 70.62 85 ASP A CA 1
ATOM 706 C C . ASP A 1 85 ? 9.043 -40.130 4.935 1.00 70.62 85 ASP A C 1
ATOM 708 O O . ASP A 1 85 ? 8.012 -39.474 4.755 1.00 70.62 85 ASP A O 1
ATOM 712 N N . GLU A 1 86 ? 9.723 -40.695 3.932 1.00 68.44 86 GLU A N 1
ATOM 713 C CA . GLU A 1 86 ? 9.345 -40.620 2.513 1.00 68.44 86 GLU A CA 1
ATOM 714 C C . GLU A 1 86 ? 7.991 -41.291 2.218 1.00 68.44 86 GLU A C 1
ATOM 716 O O . GLU A 1 86 ? 7.402 -41.057 1.162 1.00 68.44 86 GLU A O 1
ATOM 721 N N . SER A 1 87 ? 7.464 -42.089 3.154 1.00 76.75 87 SER A N 1
ATOM 722 C CA . SER A 1 87 ? 6.135 -42.701 3.066 1.00 76.75 87 SER A CA 1
ATOM 723 C C . SER A 1 87 ? 4.985 -41.763 3.458 1.00 76.75 87 SER A C 1
ATOM 725 O O . SER A 1 87 ? 3.820 -42.079 3.200 1.00 76.75 87 SER A O 1
ATOM 727 N N . LEU A 1 88 ? 5.274 -40.601 4.057 1.00 75.00 88 LEU A N 1
ATOM 728 C CA . LEU A 1 88 ? 4.247 -39.664 4.512 1.00 75.00 88 LEU A CA 1
ATOM 729 C C . LEU A 1 88 ? 3.725 -38.787 3.374 1.00 75.00 88 LEU A C 1
ATOM 731 O O . LEU A 1 88 ? 4.458 -38.062 2.698 1.00 75.00 88 LEU A O 1
ATOM 735 N N . PHE A 1 89 ? 2.404 -38.758 3.225 1.00 78.88 89 PHE A N 1
ATOM 736 C CA . PHE A 1 89 ? 1.746 -37.872 2.279 1.00 78.88 89 PHE A CA 1
ATOM 737 C C . PHE A 1 89 ? 1.765 -36.422 2.778 1.00 78.88 89 PHE A C 1
ATOM 739 O O . PHE A 1 89 ? 1.733 -36.131 3.975 1.00 78.88 89 PHE A O 1
ATOM 746 N N . LYS A 1 90 ? 1.730 -35.473 1.836 1.00 74.81 90 LYS A N 1
ATOM 747 C CA . LYS A 1 90 ? 1.749 -34.023 2.103 1.00 74.81 90 LYS A CA 1
ATOM 748 C C . LYS A 1 90 ? 0.812 -33.551 3.240 1.00 74.81 90 LYS A C 1
ATOM 750 O O . LYS A 1 90 ? 1.242 -32.678 3.993 1.00 74.81 90 LYS A O 1
ATOM 755 N N . PRO A 1 91 ? -0.425 -34.067 3.415 1.00 80.81 91 PRO A N 1
ATOM 756 C CA . PRO A 1 91 ? -1.276 -33.695 4.550 1.00 80.81 91 PRO A CA 1
ATOM 757 C C . PRO A 1 91 ? -0.701 -34.100 5.915 1.00 80.81 91 PRO A C 1
ATOM 759 O O . PRO A 1 91 ? -0.714 -33.284 6.832 1.00 80.81 91 PRO A O 1
ATOM 762 N N . GLN A 1 92 ? -0.127 -35.301 6.030 1.00 82.00 92 GLN A N 1
ATOM 763 C CA . GLN A 1 92 ? 0.483 -35.809 7.266 1.00 82.00 92 GLN A CA 1
ATOM 764 C C . GLN A 1 92 ? 1.739 -35.004 7.624 1.00 82.00 92 GLN A C 1
ATOM 766 O O . GLN A 1 92 ? 1.934 -34.612 8.773 1.00 82.00 92 GLN A O 1
ATOM 771 N N . LEU A 1 93 ? 2.547 -34.649 6.618 1.00 81.00 93 LEU A N 1
ATOM 772 C CA . LEU A 1 93 ? 3.682 -33.738 6.796 1.00 81.00 93 LEU A CA 1
ATOM 773 C C . LEU A 1 93 ? 3.236 -32.347 7.265 1.00 81.00 93 LEU A C 1
ATOM 775 O O . LEU A 1 93 ? 3.879 -31.745 8.121 1.00 81.00 93 LEU A O 1
ATOM 779 N N . LEU A 1 94 ? 2.123 -31.828 6.738 1.00 79.94 94 LEU A N 1
ATOM 780 C CA . LEU A 1 94 ? 1.566 -30.548 7.180 1.00 79.94 94 LEU A CA 1
ATOM 781 C C . LEU A 1 94 ? 1.051 -30.603 8.621 1.00 79.94 94 LEU A C 1
ATOM 783 O O . LEU A 1 94 ? 1.205 -29.614 9.334 1.00 79.94 94 LEU A O 1
ATOM 787 N N . GLU A 1 95 ? 0.462 -31.714 9.060 1.00 83.50 95 GLU A N 1
ATOM 788 C CA . GLU A 1 95 ? 0.050 -31.906 10.456 1.00 83.50 95 GLU A CA 1
ATOM 789 C C . GLU A 1 95 ? 1.249 -31.957 11.399 1.00 83.50 95 GLU A C 1
ATOM 791 O O . GLU A 1 95 ? 1.266 -31.225 12.389 1.00 83.50 95 GLU A O 1
ATOM 796 N N . LEU A 1 96 ? 2.295 -32.709 11.046 1.00 80.56 96 LEU A N 1
ATOM 797 C CA . LEU A 1 96 ? 3.542 -32.744 11.812 1.00 80.56 96 LEU A CA 1
ATOM 798 C C . LEU A 1 96 ? 4.188 -31.361 11.903 1.00 80.56 96 LEU A C 1
ATOM 800 O O . LEU A 1 96 ? 4.570 -30.929 12.991 1.00 80.56 96 LEU A O 1
ATOM 804 N N . VAL A 1 97 ? 4.262 -30.625 10.789 1.00 79.12 97 VAL A N 1
ATOM 805 C CA . VAL A 1 97 ? 4.768 -29.247 10.792 1.00 79.12 97 VAL A CA 1
ATOM 806 C C . VAL A 1 97 ? 3.890 -28.358 11.665 1.00 79.12 97 VAL A C 1
ATOM 808 O O . VAL A 1 97 ? 4.424 -27.599 12.458 1.00 79.12 97 VAL A O 1
ATOM 811 N N . ARG A 1 98 ? 2.560 -28.432 11.571 1.00 79.31 98 ARG A N 1
ATOM 812 C CA . ARG A 1 98 ? 1.662 -27.615 12.408 1.00 79.31 98 ARG A CA 1
ATOM 813 C C . ARG A 1 98 ? 1.812 -27.917 13.898 1.00 79.31 98 ARG A C 1
ATOM 815 O O . ARG A 1 98 ? 1.774 -26.979 14.682 1.00 79.31 98 ARG A O 1
ATOM 822 N N . ALA A 1 99 ? 1.994 -29.184 14.268 1.00 80.56 99 ALA A N 1
ATOM 823 C CA . ALA A 1 99 ? 2.150 -29.607 15.657 1.00 80.56 99 ALA A CA 1
ATOM 824 C C . ALA A 1 99 ? 3.501 -29.190 16.266 1.00 80.56 99 ALA A C 1
ATOM 826 O O . ALA A 1 99 ? 3.568 -28.903 17.456 1.00 80.56 99 ALA A O 1
ATOM 827 N N . ASN A 1 100 ? 4.565 -29.136 15.457 1.00 81.56 100 ASN A N 1
ATOM 828 C CA . ASN A 1 100 ? 5.932 -28.894 15.938 1.00 81.56 100 ASN A CA 1
ATOM 829 C C . ASN A 1 100 ? 6.468 -27.489 15.632 1.00 81.56 100 ASN A C 1
ATOM 831 O O . ASN A 1 100 ? 7.482 -27.071 16.190 1.00 81.56 100 ASN A O 1
ATOM 835 N N . LYS A 1 101 ? 5.838 -26.749 14.718 1.00 79.62 101 LYS A N 1
ATOM 836 C CA . LYS A 1 101 ? 6.300 -25.417 14.333 1.00 79.62 101 LYS A CA 1
ATOM 837 C C . LYS A 1 101 ? 5.935 -24.418 15.421 1.00 79.62 101 LYS A C 1
ATOM 839 O O . LYS A 1 101 ? 4.768 -24.067 15.586 1.00 79.62 101 LYS A O 1
ATOM 844 N N . SER A 1 102 ? 6.957 -23.894 16.090 1.00 76.62 102 SER A N 1
ATOM 845 C CA . SER A 1 102 ? 6.807 -22.754 16.988 1.00 76.62 102 SER A CA 1
ATOM 846 C C . SER A 1 102 ? 6.087 -21.596 16.285 1.00 76.62 102 SER A C 1
ATOM 848 O O . SER A 1 102 ? 6.315 -21.367 15.087 1.00 76.62 102 SER A O 1
ATOM 850 N N . PRO A 1 103 ? 5.246 -20.833 17.006 1.00 75.44 103 PRO A N 1
ATOM 851 C CA . PRO A 1 103 ? 4.648 -19.625 16.466 1.00 75.44 103 PRO A CA 1
ATOM 852 C C . PRO A 1 103 ? 5.727 -18.722 15.852 1.00 75.44 103 PRO A C 1
ATOM 854 O O . PRO A 1 103 ? 6.805 -18.574 16.434 1.00 75.44 103 PRO A O 1
ATOM 857 N N . PRO A 1 104 ? 5.480 -18.134 14.670 1.00 78.94 104 PRO A N 1
ATOM 858 C CA . PRO A 1 104 ? 6.479 -17.305 14.018 1.00 78.94 104 PRO A CA 1
ATOM 859 C C . PRO A 1 104 ? 6.811 -16.088 14.891 1.00 78.94 104 PRO A C 1
ATOM 861 O O . PRO A 1 104 ? 5.921 -15.327 15.273 1.00 78.94 104 PRO A O 1
ATOM 864 N N . PHE A 1 105 ? 8.099 -15.894 15.178 1.00 81.81 105 PHE A N 1
ATOM 865 C CA . PHE A 1 105 ? 8.609 -14.721 15.881 1.00 81.81 105 PHE A CA 1
ATOM 866 C C . PHE A 1 105 ? 9.240 -13.752 14.880 1.00 81.81 105 PHE A C 1
ATOM 868 O O . PHE A 1 105 ? 10.293 -14.023 14.304 1.00 81.81 105 PHE A O 1
ATOM 875 N N . TYR A 1 106 ? 8.583 -12.615 14.658 1.00 86.94 106 TYR A N 1
ATOM 876 C CA . TYR A 1 106 ? 9.060 -11.595 13.730 1.00 86.94 106 TYR A CA 1
ATOM 877 C C . TYR A 1 106 ? 9.854 -10.527 14.481 1.00 86.94 106 TYR A C 1
ATOM 879 O O . TYR A 1 106 ? 9.285 -9.735 15.235 1.00 86.94 106 TYR A O 1
ATOM 887 N N . MET A 1 107 ? 11.163 -10.455 14.226 1.00 88.81 107 MET A N 1
ATOM 888 C CA . MET A 1 107 ? 12.046 -9.473 14.867 1.00 88.81 107 MET A CA 1
ATOM 889 C C . MET A 1 107 ? 11.584 -8.027 14.626 1.00 88.81 107 MET A C 1
ATOM 891 O O . MET A 1 107 ? 11.583 -7.216 15.547 1.00 88.81 107 MET A O 1
ATOM 895 N N . ALA A 1 108 ? 11.101 -7.717 13.419 1.00 86.62 108 ALA A N 1
ATOM 896 C CA . ALA A 1 108 ? 10.543 -6.401 13.106 1.00 86.62 108 ALA A CA 1
ATOM 897 C C . ALA A 1 108 ? 9.368 -6.030 14.030 1.00 86.62 108 ALA A C 1
ATOM 899 O O . ALA A 1 108 ? 9.281 -4.897 14.498 1.00 86.62 108 ALA A O 1
ATOM 900 N N . THR A 1 109 ? 8.496 -6.993 14.351 1.00 90.50 109 THR A N 1
ATOM 901 C CA . THR A 1 109 ? 7.380 -6.786 15.283 1.00 90.50 109 THR A CA 1
ATOM 902 C C . THR A 1 109 ? 7.871 -6.587 16.709 1.00 90.50 109 THR A C 1
ATOM 904 O O . THR A 1 109 ? 7.357 -5.710 17.402 1.00 90.50 109 THR A O 1
ATOM 907 N N . ALA A 1 110 ? 8.875 -7.353 17.141 1.00 89.62 110 ALA A N 1
ATOM 908 C CA . ALA A 1 110 ? 9.465 -7.209 18.468 1.00 89.62 110 ALA A CA 1
ATOM 909 C C . ALA A 1 110 ? 10.082 -5.815 18.656 1.00 89.62 110 ALA A C 1
ATOM 911 O O . ALA A 1 110 ? 9.764 -5.126 19.624 1.00 89.62 110 ALA A O 1
ATOM 912 N N . ILE A 1 111 ? 10.878 -5.360 17.684 1.00 93.25 111 ILE A N 1
ATOM 913 C CA . ILE A 1 111 ? 11.495 -4.030 17.693 1.00 93.25 111 ILE A CA 1
ATOM 914 C C . ILE A 1 111 ? 10.421 -2.937 17.676 1.00 93.25 111 ILE A C 1
ATOM 916 O O . ILE A 1 111 ? 10.420 -2.071 18.545 1.00 93.25 111 ILE A O 1
ATOM 920 N N . ALA A 1 112 ? 9.461 -2.986 16.749 1.00 93.88 112 ALA A N 1
ATOM 921 C CA . ALA A 1 112 ? 8.391 -1.988 16.680 1.00 93.88 112 ALA A CA 1
ATOM 922 C C . ALA A 1 112 ? 7.604 -1.892 18.002 1.00 93.88 112 ALA A C 1
ATOM 924 O O . ALA A 1 112 ? 7.339 -0.796 18.496 1.00 93.88 112 ALA A O 1
ATOM 925 N N . THR A 1 113 ? 7.300 -3.039 18.616 1.00 93.81 113 THR A N 1
ATOM 926 C CA . THR A 1 113 ? 6.596 -3.112 19.905 1.00 93.81 113 THR A CA 1
ATOM 927 C C . THR A 1 113 ? 7.437 -2.549 21.054 1.00 93.81 113 THR A C 1
ATOM 929 O O . THR A 1 113 ? 6.904 -1.844 21.914 1.00 93.81 113 THR A O 1
ATOM 932 N N . MET A 1 114 ? 8.752 -2.803 21.063 1.00 96.38 114 MET A N 1
ATOM 933 C CA . MET A 1 114 ? 9.696 -2.231 22.033 1.00 96.38 114 MET A CA 1
ATOM 934 C C . MET A 1 114 ? 9.654 -0.696 22.008 1.00 96.38 114 MET A C 1
ATOM 936 O O . MET A 1 114 ? 9.604 -0.065 23.064 1.00 96.38 114 MET A O 1
ATOM 940 N N . TYR A 1 115 ? 9.538 -0.110 20.814 1.00 95.94 115 TYR A N 1
ATOM 941 C CA . TYR A 1 115 ? 9.342 1.329 20.598 1.00 95.94 115 TYR A CA 1
ATOM 942 C C . TYR A 1 115 ? 7.868 1.783 20.657 1.00 95.94 115 TYR A C 1
ATOM 944 O O . TYR A 1 115 ? 7.530 2.877 20.216 1.00 95.94 115 TYR A O 1
ATOM 952 N N . LYS A 1 116 ? 6.972 0.974 21.242 1.00 95.12 116 LYS A N 1
ATOM 953 C CA . LYS A 1 116 ? 5.548 1.292 21.484 1.00 95.12 116 LYS A CA 1
ATOM 954 C C . LYS A 1 116 ? 4.709 1.527 20.219 1.00 95.12 116 LYS A C 1
ATOM 956 O O . LYS A 1 116 ? 3.614 2.098 20.292 1.00 95.12 116 LYS A O 1
ATOM 961 N N . HIS A 1 117 ? 5.165 1.039 19.071 1.00 94.75 117 HIS A N 1
ATOM 962 C CA . HIS A 1 117 ? 4.363 0.999 17.855 1.00 94.75 117 HIS A CA 1
ATOM 963 C C . HIS A 1 117 ? 3.432 -0.216 17.858 1.00 94.75 117 HIS A C 1
ATOM 965 O O . HIS A 1 117 ? 3.797 -1.306 18.297 1.00 94.75 117 HIS A O 1
ATOM 971 N N . LEU A 1 118 ? 2.218 -0.028 17.335 1.00 93.44 118 LEU A N 1
ATOM 972 C CA . LEU A 1 118 ? 1.320 -1.136 17.026 1.00 93.44 118 LEU A CA 1
ATOM 973 C C . LEU A 1 118 ? 1.597 -1.617 15.605 1.00 93.44 118 LEU A C 1
ATOM 975 O O . LEU A 1 118 ? 1.643 -0.809 14.680 1.00 93.44 118 LEU A O 1
ATOM 979 N N . VAL A 1 119 ? 1.753 -2.928 15.433 1.00 92.31 119 VAL A N 1
ATOM 980 C CA . VAL A 1 119 ? 2.009 -3.536 14.124 1.00 92.31 119 VAL A CA 1
ATOM 981 C C . VAL A 1 119 ? 0.745 -4.208 13.614 1.00 92.31 119 VAL A C 1
ATOM 983 O O . VAL A 1 119 ? 0.168 -5.064 14.289 1.00 92.31 119 VAL A O 1
ATOM 986 N N . TYR A 1 120 ? 0.341 -3.847 12.398 1.00 91.62 120 TYR A N 1
ATOM 987 C CA . TYR A 1 120 ? -0.741 -4.499 11.674 1.00 91.62 120 TYR A CA 1
ATOM 988 C C . TYR A 1 120 ? -0.197 -5.149 10.411 1.00 91.62 120 TYR A C 1
ATOM 990 O O . TYR A 1 120 ? 0.483 -4.508 9.615 1.00 91.62 120 TYR A O 1
ATOM 998 N N . PHE A 1 121 ? -0.521 -6.424 10.231 1.00 90.56 121 PHE A N 1
ATOM 999 C CA . PHE A 1 121 ? -0.242 -7.134 8.992 1.00 90.56 121 PHE A CA 1
ATOM 1000 C C . PHE A 1 121 ? -1.424 -6.957 8.050 1.00 90.56 121 PHE A C 1
ATOM 1002 O O . PHE A 1 121 ? -2.571 -7.171 8.450 1.00 90.56 121 PHE A O 1
ATOM 1009 N N . THR A 1 122 ? -1.143 -6.568 6.810 1.00 89.19 122 THR A N 1
ATOM 1010 C CA . THR A 1 122 ? -2.160 -6.499 5.763 1.00 89.19 122 THR A CA 1
ATOM 1011 C C . THR A 1 122 ? -2.721 -7.901 5.506 1.00 89.19 122 THR A C 1
ATOM 1013 O O . THR A 1 122 ? -1.951 -8.868 5.471 1.00 89.19 122 THR A O 1
ATOM 1016 N N . PRO A 1 123 ? -4.043 -8.042 5.326 1.00 89.75 123 PRO A N 1
ATOM 1017 C CA . PRO A 1 123 ? -4.645 -9.304 4.929 1.00 89.75 123 PRO A CA 1
ATOM 1018 C C . PRO A 1 123 ? -3.988 -9.874 3.657 1.00 89.75 123 PRO A C 1
ATOM 1020 O O . PRO A 1 123 ? -3.727 -9.119 2.716 1.00 89.75 123 PRO A O 1
ATOM 1023 N N . PRO A 1 124 ? -3.710 -11.190 3.596 1.00 86.50 124 PRO A N 1
ATOM 1024 C CA . PRO A 1 124 ? -3.104 -11.798 2.416 1.00 86.50 124 PRO A CA 1
ATOM 1025 C C . PRO A 1 124 ? -3.931 -11.540 1.153 1.00 86.50 124 PRO A C 1
ATOM 1027 O O . PRO A 1 124 ? -5.144 -11.706 1.184 1.00 86.50 124 PRO A O 1
ATOM 1030 N N . TYR A 1 125 ? -3.266 -11.221 0.039 1.00 86.38 125 TYR A N 1
ATOM 1031 C CA . TYR A 1 125 ? -3.890 -10.953 -1.269 1.00 86.38 125 TYR A CA 1
ATOM 1032 C C . TYR A 1 125 ? -4.788 -9.709 -1.343 1.00 86.38 125 TYR A C 1
ATOM 1034 O O . TYR A 1 125 ? -5.587 -9.623 -2.272 1.00 86.38 125 TYR A O 1
ATOM 1042 N N . HIS A 1 126 ? -4.614 -8.746 -0.432 1.00 88.44 126 HIS A N 1
ATOM 1043 C CA . HIS A 1 126 ? -5.380 -7.494 -0.417 1.00 88.44 126 HIS A CA 1
ATOM 1044 C C . HIS A 1 126 ? -4.514 -6.227 -0.583 1.00 88.44 126 HIS A C 1
ATOM 1046 O O . HIS A 1 126 ? -4.519 -5.361 0.300 1.00 88.44 126 HIS A O 1
ATOM 1052 N N . PRO A 1 127 ? -3.740 -6.088 -1.681 1.00 90.31 127 PRO A N 1
ATOM 1053 C CA . PRO A 1 127 ? -2.951 -4.877 -1.935 1.00 90.31 127 PRO A CA 1
ATOM 1054 C C . PRO A 1 127 ? -3.825 -3.620 -2.097 1.00 90.31 127 PRO A C 1
ATOM 1056 O O . PRO A 1 127 ? -3.382 -2.515 -1.794 1.00 90.31 127 PRO A O 1
ATOM 1059 N N . GLU A 1 128 ? -5.093 -3.764 -2.494 1.00 91.12 128 GLU A N 1
ATOM 1060 C CA . GLU A 1 128 ? -6.082 -2.680 -2.571 1.00 91.12 128 GLU A CA 1
ATOM 1061 C C . GLU A 1 128 ? -6.414 -2.045 -1.214 1.00 91.12 128 GLU A C 1
ATOM 1063 O O . GLU A 1 128 ? -7.039 -0.991 -1.172 1.00 91.12 128 GLU A O 1
ATOM 1068 N N . LEU A 1 129 ? -5.980 -2.650 -0.102 1.00 93.25 129 LEU A N 1
ATOM 1069 C CA . LEU A 1 129 ? -6.098 -2.082 1.243 1.00 93.25 129 LEU A CA 1
ATOM 1070 C C . LEU A 1 129 ? -4.850 -1.286 1.672 1.00 93.25 129 LEU A C 1
ATOM 1072 O O . LEU A 1 129 ? -4.792 -0.786 2.799 1.00 93.25 129 LEU A O 1
ATOM 1076 N N . GLN A 1 130 ? -3.842 -1.149 0.801 1.00 94.06 130 GLN A N 1
ATOM 1077 C CA . GLN A 1 130 ? -2.569 -0.500 1.113 1.00 94.06 130 GLN A CA 1
ATOM 1078 C C . GLN A 1 130 ? -2.360 0.784 0.290 1.00 94.06 130 GLN A C 1
ATOM 1080 O O . GLN A 1 130 ? -2.061 0.720 -0.901 1.00 94.06 130 GLN A O 1
ATOM 1085 N N . PRO A 1 131 ? -2.413 1.984 0.902 1.00 95.50 131 PRO A N 1
ATOM 1086 C CA . PRO A 1 131 ? -2.248 3.244 0.171 1.00 95.50 131 PRO A CA 1
ATOM 1087 C C . PRO A 1 131 ? -0.861 3.397 -0.462 1.00 95.50 131 PRO A C 1
ATOM 1089 O O . PRO A 1 131 ? -0.730 4.091 -1.469 1.00 95.50 131 PRO A O 1
ATOM 1092 N N . ILE A 1 132 ? 0.164 2.735 0.088 1.00 95.81 132 ILE A N 1
ATOM 1093 C CA . ILE A 1 132 ? 1.525 2.761 -0.460 1.00 95.81 132 ILE A CA 1
ATOM 1094 C C . ILE A 1 132 ? 1.602 2.180 -1.881 1.00 95.81 132 ILE A C 1
ATOM 1096 O O . ILE A 1 132 ? 2.423 2.639 -2.669 1.00 95.81 132 ILE A O 1
ATOM 1100 N N . GLU A 1 133 ? 0.691 1.283 -2.269 1.00 95.62 133 GLU A N 1
ATOM 1101 C CA . GLU A 1 133 ? 0.618 0.757 -3.640 1.00 95.62 133 GLU A CA 1
ATOM 1102 C C . GLU A 1 133 ? 0.270 1.851 -4.658 1.00 95.62 133 GLU A C 1
ATOM 1104 O O . GLU A 1 133 ? 0.828 1.906 -5.757 1.00 95.62 133 GLU A O 1
ATOM 1109 N N . LEU A 1 134 ? -0.593 2.799 -4.278 1.00 95.94 134 LEU A N 1
ATOM 1110 C CA . LEU A 1 134 ? -0.920 3.962 -5.108 1.00 95.94 134 LEU A CA 1
ATOM 1111 C C . LEU A 1 134 ? 0.243 4.953 -5.174 1.00 95.94 134 LEU A C 1
ATOM 1113 O O . LEU A 1 134 ? 0.471 5.576 -6.212 1.00 95.94 134 LEU A 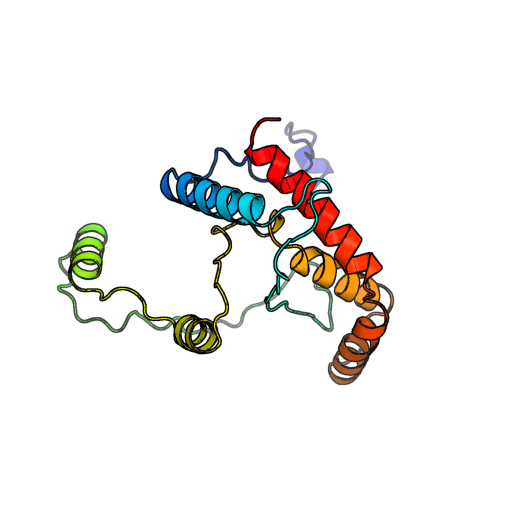O 1
ATOM 1117 N N . ILE A 1 135 ? 1.001 5.087 -4.085 1.00 96.75 135 ILE A N 1
ATOM 1118 C CA . ILE A 1 135 ? 2.213 5.912 -4.058 1.00 96.75 135 ILE A CA 1
ATOM 1119 C C . ILE A 1 135 ? 3.271 5.321 -4.988 1.00 96.75 135 ILE A C 1
ATOM 1121 O O . ILE A 1 135 ? 3.804 6.039 -5.838 1.00 96.75 135 ILE A O 1
ATOM 1125 N N . TRP A 1 136 ? 3.484 4.005 -4.934 1.00 95.50 136 TRP A N 1
ATOM 1126 C CA . TRP A 1 136 ? 4.317 3.298 -5.899 1.00 95.50 136 TRP A CA 1
ATOM 1127 C C . TRP A 1 136 ? 3.810 3.464 -7.330 1.00 95.50 136 TRP A C 1
ATOM 1129 O O . TRP A 1 136 ? 4.610 3.683 -8.240 1.00 95.50 136 TRP A O 1
ATOM 1139 N N . GLY A 1 137 ? 2.495 3.392 -7.545 1.00 93.38 137 GLY A N 1
ATOM 1140 C CA . GLY A 1 137 ? 1.863 3.655 -8.837 1.00 93.38 137 GLY A CA 1
ATOM 1141 C C . GLY A 1 137 ? 2.187 5.049 -9.379 1.00 93.38 137 GLY A C 1
ATOM 1142 O O . GLY A 1 137 ? 2.571 5.178 -10.541 1.00 93.38 137 GLY A O 1
ATOM 1143 N N . ASN A 1 138 ? 2.125 6.080 -8.534 1.00 93.50 138 ASN A N 1
ATOM 1144 C CA . ASN A 1 138 ? 2.469 7.454 -8.906 1.00 93.50 138 ASN A CA 1
ATOM 1145 C C . ASN A 1 138 ? 3.949 7.593 -9.287 1.00 93.50 138 ASN A C 1
ATOM 1147 O O . ASN A 1 138 ? 4.256 8.154 -10.342 1.00 93.50 138 ASN A O 1
ATOM 1151 N N . MET A 1 139 ? 4.855 7.048 -8.466 1.00 93.69 139 MET A N 1
ATOM 1152 C CA . MET A 1 139 ? 6.299 7.069 -8.734 1.00 93.69 139 MET A CA 1
ATOM 1153 C C . MET A 1 139 ? 6.616 6.362 -10.056 1.00 93.69 139 MET A C 1
ATOM 1155 O O . MET A 1 139 ? 7.202 6.955 -10.963 1.00 93.69 139 MET A O 1
ATOM 1159 N N . LYS A 1 140 ? 6.144 5.120 -10.219 1.00 90.75 140 LYS A N 1
ATOM 1160 C CA . LYS A 1 140 ? 6.354 4.321 -11.437 1.00 90.75 140 LYS A CA 1
ATOM 1161 C C . LYS A 1 140 ? 5.709 4.966 -12.663 1.00 90.75 140 LYS A C 1
ATOM 1163 O O . LYS A 1 140 ? 6.287 4.934 -13.743 1.00 90.75 140 LYS A O 1
ATOM 1168 N N . GLY A 1 141 ? 4.548 5.601 -12.511 1.00 90.81 141 GLY A N 1
ATOM 1169 C CA . GLY A 1 141 ? 3.885 6.337 -13.586 1.00 90.81 141 GLY A CA 1
ATOM 1170 C C . GLY A 1 141 ? 4.653 7.583 -14.036 1.00 90.81 141 GLY A C 1
ATOM 1171 O O . GLY A 1 141 ? 4.574 7.965 -15.204 1.00 90.81 141 GLY A O 1
ATOM 1172 N N . TRP A 1 142 ? 5.409 8.228 -13.145 1.00 91.75 142 TRP A N 1
ATOM 1173 C CA . TRP A 1 142 ? 6.319 9.313 -13.518 1.00 91.75 142 TRP A CA 1
ATOM 1174 C C . TRP A 1 142 ? 7.564 8.794 -14.241 1.00 91.75 142 TRP A C 1
ATOM 1176 O O . TRP A 1 142 ? 7.895 9.312 -15.309 1.00 91.75 142 TRP A O 1
ATOM 1186 N N . ILE A 1 143 ? 8.184 7.729 -13.723 1.00 90.12 143 ILE A N 1
ATOM 1187 C CA . ILE A 1 143 ? 9.347 7.080 -14.350 1.00 90.12 143 ILE A CA 1
ATOM 1188 C C . ILE A 1 143 ? 8.981 6.564 -15.746 1.00 90.12 143 ILE A C 1
ATOM 1190 O O . ILE A 1 143 ? 9.720 6.780 -16.698 1.00 90.12 143 ILE A O 1
ATOM 1194 N N . SER A 1 144 ? 7.797 5.972 -15.918 1.00 86.69 144 SER A N 1
ATOM 1195 C CA . SER A 1 144 ? 7.335 5.480 -17.221 1.00 86.69 144 SER A CA 1
ATOM 1196 C C . SER A 1 144 ? 7.159 6.584 -18.269 1.00 86.69 144 SER A C 1
ATOM 1198 O O . SER A 1 144 ? 7.243 6.290 -19.460 1.00 86.69 144 SER A O 1
ATOM 1200 N N . ARG A 1 145 ? 6.889 7.831 -17.860 1.00 87.19 145 ARG A N 1
ATOM 1201 C CA . ARG A 1 145 ? 6.814 8.988 -18.772 1.00 87.19 145 ARG A CA 1
ATOM 1202 C C . ARG A 1 145 ? 8.195 9.539 -19.131 1.00 87.19 145 ARG A C 1
ATOM 1204 O O . ARG A 1 145 ? 8.323 10.224 -20.138 1.00 87.19 145 ARG A O 1
ATOM 1211 N N . HIS A 1 146 ? 9.210 9.193 -18.345 1.00 85.00 146 HIS A N 1
ATOM 1212 C CA . HIS A 1 146 ? 10.606 9.570 -18.543 1.00 85.00 146 HIS A CA 1
ATOM 1213 C C . HIS A 1 146 ? 11.482 8.310 -18.484 1.00 85.00 146 HIS A C 1
ATOM 1215 O O . HIS A 1 146 ? 12.307 8.180 -17.578 1.00 85.00 146 HIS A O 1
ATOM 1221 N N . PRO A 1 147 ? 11.280 7.344 -19.398 1.00 85.56 147 PRO A N 1
ATOM 1222 C CA . PRO A 1 147 ? 11.840 6.003 -19.267 1.00 85.56 147 PRO A CA 1
ATOM 1223 C C . PRO A 1 147 ? 13.358 6.044 -19.088 1.00 85.56 147 PRO A C 1
ATOM 1225 O O . PRO A 1 147 ? 14.055 6.835 -19.732 1.00 85.56 147 PRO A O 1
ATOM 1228 N N . ALA A 1 148 ? 13.863 5.228 -18.166 1.00 87.12 148 ALA A N 1
ATOM 1229 C CA . ALA A 1 148 ? 15.291 5.118 -17.914 1.00 87.12 148 ALA A CA 1
ATOM 1230 C C . ALA A 1 148 ? 15.995 4.370 -19.052 1.00 87.12 148 ALA A C 1
ATOM 1232 O O . ALA A 1 148 ? 15.437 3.432 -19.621 1.00 87.12 148 ALA A O 1
ATOM 1233 N N . LYS A 1 149 ? 17.220 4.778 -19.385 1.00 87.62 149 LYS A N 1
ATOM 1234 C CA . LYS A 1 149 ? 18.050 4.115 -20.407 1.00 87.62 149 LYS A CA 1
ATOM 1235 C C . LYS A 1 149 ? 19.089 3.173 -19.804 1.00 87.62 149 LYS A C 1
ATOM 1237 O O . LYS A 1 149 ? 19.505 2.221 -20.456 1.00 87.62 149 LYS A O 1
ATOM 1242 N N . THR A 1 150 ? 19.510 3.439 -18.572 1.00 90.50 150 THR A N 1
ATOM 1243 C CA . THR A 1 150 ? 20.511 2.663 -17.832 1.00 90.50 150 THR A CA 1
ATOM 1244 C C . THR A 1 150 ? 20.057 2.470 -16.388 1.00 90.50 150 THR A C 1
ATOM 1246 O O . THR A 1 150 ? 19.081 3.082 -15.951 1.00 90.50 150 THR A O 1
ATOM 1249 N N . ILE A 1 151 ? 20.758 1.615 -15.638 1.00 90.94 151 ILE A N 1
ATOM 1250 C CA . ILE A 1 151 ? 20.476 1.436 -14.210 1.00 90.94 151 ILE A CA 1
ATOM 1251 C C . ILE A 1 151 ? 20.796 2.700 -13.399 1.00 90.94 151 ILE A C 1
ATOM 1253 O O . ILE A 1 151 ? 19.986 3.080 -12.567 1.00 90.94 151 ILE A O 1
ATOM 1257 N N . GLY A 1 152 ? 21.893 3.404 -13.708 1.00 94.00 152 GLY A N 1
ATOM 1258 C CA . GLY A 1 152 ? 22.237 4.665 -13.036 1.00 94.00 152 GLY A CA 1
ATOM 1259 C C . GLY A 1 152 ? 21.201 5.765 -13.290 1.00 94.00 152 GLY A C 1
ATOM 1260 O O . GLY A 1 152 ? 20.728 6.398 -12.354 1.00 94.00 152 GLY A O 1
ATOM 1261 N N . ASP A 1 153 ? 20.740 5.910 -14.538 1.00 92.00 153 ASP A N 1
ATOM 1262 C CA . ASP A 1 153 ? 19.634 6.823 -14.880 1.00 92.00 153 ASP A CA 1
ATOM 1263 C C . ASP A 1 153 ? 18.333 6.424 -14.155 1.00 92.00 153 ASP A C 1
ATOM 1265 O O . ASP A 1 153 ? 17.560 7.274 -13.715 1.00 92.00 153 ASP A O 1
ATOM 1269 N N . LEU A 1 154 ? 18.085 5.120 -13.972 1.00 92.12 154 LEU A N 1
ATOM 1270 C CA . LEU A 1 154 ? 16.937 4.660 -13.194 1.00 92.12 154 LEU A CA 1
ATOM 1271 C C . LEU A 1 154 ? 17.054 5.032 -11.713 1.00 92.12 154 LEU A C 1
ATOM 1273 O O . LEU A 1 154 ? 16.058 5.455 -11.133 1.00 92.12 154 LEU A O 1
ATOM 1277 N N . GLU A 1 155 ? 18.228 4.882 -11.102 1.00 94.00 155 GLU A N 1
ATOM 1278 C CA . GLU A 1 155 ? 18.467 5.254 -9.703 1.00 94.00 155 GLU A CA 1
ATOM 1279 C C . GLU A 1 155 ? 18.231 6.752 -9.477 1.00 94.00 155 GLU A C 1
ATOM 1281 O O . GLU A 1 155 ? 17.486 7.124 -8.565 1.00 94.00 155 GLU A O 1
ATOM 1286 N N . GLU A 1 156 ? 18.761 7.604 -10.359 1.00 94.56 156 GLU A N 1
ATOM 1287 C CA . GLU A 1 156 ? 18.519 9.052 -10.340 1.00 94.56 156 GLU A CA 1
ATOM 1288 C C . GLU A 1 156 ? 17.028 9.378 -10.484 1.00 94.56 156 GLU A C 1
ATOM 1290 O O . GLU A 1 156 ? 16.482 10.191 -9.735 1.00 94.56 156 GLU A O 1
ATOM 1295 N N . LYS A 1 157 ? 16.323 8.694 -11.390 1.00 93.19 157 LYS A N 1
ATOM 1296 C CA . LYS A 1 157 ? 14.875 8.865 -11.583 1.00 93.19 157 LYS A CA 1
ATOM 1297 C C . LYS A 1 157 ? 14.057 8.380 -10.397 1.00 93.19 157 LYS A C 1
ATOM 1299 O O . LYS A 1 157 ? 13.068 9.018 -10.045 1.00 93.19 157 LYS A O 1
ATOM 1304 N N . VAL A 1 158 ? 14.441 7.277 -9.761 1.00 93.50 158 VAL A N 1
ATOM 1305 C CA . VAL A 1 158 ? 13.788 6.806 -8.534 1.00 93.50 158 VAL A CA 1
ATOM 1306 C C . VAL A 1 158 ? 13.975 7.839 -7.427 1.00 93.50 158 VAL A C 1
ATOM 1308 O O . VAL A 1 158 ? 12.992 8.184 -6.769 1.00 93.50 158 VAL A O 1
ATOM 1311 N N . ALA A 1 159 ? 15.184 8.380 -7.256 1.00 93.56 159 ALA A N 1
ATOM 1312 C CA . ALA A 1 159 ? 15.449 9.447 -6.296 1.00 93.56 159 ALA A CA 1
ATOM 1313 C C . ALA A 1 159 ? 14.610 10.700 -6.598 1.00 93.56 159 ALA A C 1
ATOM 1315 O O . ALA A 1 159 ? 13.850 11.137 -5.734 1.00 93.56 159 ALA A O 1
ATOM 1316 N N . GLY A 1 160 ? 14.647 11.204 -7.834 1.00 92.81 160 GLY A N 1
ATOM 1317 C CA . GLY A 1 160 ? 13.890 12.386 -8.259 1.00 92.81 160 GLY A CA 1
ATOM 1318 C C . GLY A 1 160 ? 12.371 12.206 -8.195 1.00 92.81 160 GLY A C 1
ATOM 1319 O O . GLY A 1 160 ? 11.647 13.148 -7.885 1.00 92.81 160 GLY A O 1
ATOM 1320 N N . SER A 1 161 ? 11.862 10.985 -8.396 1.00 92.56 161 SER A N 1
ATOM 1321 C CA . SER A 1 161 ? 10.421 10.714 -8.313 1.00 92.56 161 SER A CA 1
ATOM 1322 C C . SER A 1 161 ? 9.832 10.975 -6.922 1.00 92.56 161 SER A C 1
ATOM 1324 O O . SER A 1 161 ? 8.638 11.263 -6.816 1.00 92.56 161 SER A O 1
ATOM 1326 N N . LYS A 1 162 ? 10.654 10.918 -5.863 1.00 91.38 162 LYS A N 1
ATOM 1327 C CA . LYS A 1 162 ? 10.229 11.184 -4.481 1.00 91.38 162 LYS A CA 1
ATOM 1328 C C . LYS A 1 162 ? 9.792 12.635 -4.283 1.00 91.38 162 LYS A C 1
ATOM 1330 O O . LYS A 1 162 ? 8.805 12.862 -3.594 1.00 91.38 162 LYS A O 1
ATOM 1335 N N . GLU A 1 163 ? 10.430 13.587 -4.964 1.00 92.88 163 GLU A N 1
ATOM 1336 C CA . GLU A 1 163 ? 10.087 15.020 -4.908 1.00 92.88 163 GLU A CA 1
ATOM 1337 C C . GLU A 1 163 ? 8.678 15.321 -5.451 1.00 92.88 163 GLU A C 1
ATOM 1339 O O . GLU A 1 163 ? 8.069 16.356 -5.168 1.00 92.88 163 GLU A O 1
ATOM 1344 N N . HIS A 1 164 ? 8.119 14.396 -6.235 1.00 90.19 164 HIS A N 1
ATOM 1345 C CA . HIS A 1 164 ? 6.760 14.491 -6.760 1.00 90.19 164 HIS A CA 1
ATOM 1346 C C . HIS A 1 164 ? 5.704 13.869 -5.840 1.00 90.19 164 HIS A C 1
ATOM 1348 O O . HIS A 1 164 ? 4.509 14.021 -6.105 1.00 90.19 164 HIS A O 1
ATOM 1354 N N . ILE A 1 165 ? 6.113 13.176 -4.775 1.00 94.81 165 ILE A N 1
ATOM 1355 C CA . ILE A 1 165 ? 5.207 12.589 -3.790 1.00 94.81 165 ILE A CA 1
ATOM 1356 C C . ILE A 1 165 ? 5.031 13.572 -2.640 1.00 94.81 165 ILE A C 1
ATOM 1358 O O . ILE A 1 165 ? 5.862 13.674 -1.742 1.00 94.81 165 ILE A O 1
ATOM 1362 N N . LYS A 1 166 ? 3.906 14.285 -2.661 1.00 95.69 166 LYS A N 1
ATOM 1363 C CA . LYS A 1 166 ? 3.544 15.262 -1.633 1.00 95.69 166 LYS A CA 1
ATOM 1364 C C . LYS A 1 166 ? 2.490 14.712 -0.676 1.00 95.69 166 LYS A C 1
ATOM 1366 O O . LYS A 1 166 ? 1.902 13.648 -0.902 1.00 95.69 166 LYS A O 1
ATOM 1371 N N . SER A 1 167 ? 2.221 15.456 0.394 1.00 95.00 167 SER A N 1
ATOM 1372 C CA . SER A 1 167 ? 1.185 15.110 1.374 1.00 95.00 167 SER A CA 1
ATOM 1373 C C . SER A 1 167 ? -0.192 14.964 0.716 1.00 95.00 167 SER A C 1
ATOM 1375 O O . SER A 1 167 ? -0.970 14.092 1.100 1.00 95.00 167 SER A O 1
ATOM 1377 N N . GLU A 1 168 ? -0.486 15.723 -0.343 1.00 96.56 168 GLU A N 1
ATOM 1378 C CA . GLU A 1 168 ? -1.739 15.612 -1.087 1.00 96.56 168 GLU A CA 1
ATOM 1379 C C . GLU A 1 168 ? -1.876 14.263 -1.802 1.00 96.56 168 GLU A C 1
ATOM 1381 O O . GLU A 1 168 ? -2.988 13.740 -1.896 1.00 96.56 168 GLU A O 1
ATOM 1386 N N . ASN A 1 169 ? -0.777 13.672 -2.287 1.00 96.44 169 ASN A N 1
ATOM 1387 C CA . ASN A 1 169 ? -0.792 12.336 -2.887 1.00 96.44 169 ASN A CA 1
ATOM 1388 C C . ASN A 1 169 ? -1.144 11.277 -1.840 1.00 96.44 169 ASN A C 1
ATOM 1390 O O . ASN A 1 169 ? -1.998 10.431 -2.101 1.00 96.44 169 ASN A O 1
ATOM 1394 N N . TRP A 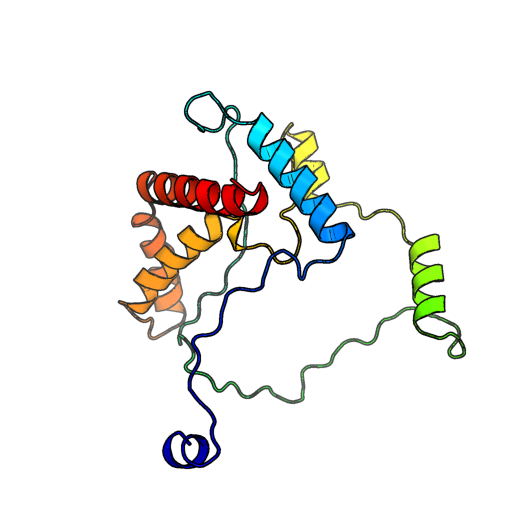1 170 ? -0.541 11.364 -0.652 1.00 96.75 170 TRP A N 1
ATOM 1395 C CA . TRP A 1 170 ? -0.845 10.480 0.474 1.00 96.75 170 TRP A CA 1
ATOM 1396 C C . TRP A 1 170 ? -2.276 10.643 0.970 1.00 96.75 170 TRP A C 1
ATOM 1398 O O . TRP A 1 170 ? -2.970 9.648 1.149 1.00 96.75 170 TRP A O 1
ATOM 1408 N N . ASN A 1 171 ? -2.761 11.878 1.101 1.00 95.94 171 ASN A N 1
ATOM 1409 C CA . ASN A 1 171 ? -4.143 12.148 1.484 1.00 95.94 171 ASN A CA 1
ATOM 1410 C C . ASN A 1 171 ? -5.123 11.555 0.465 1.00 95.94 171 ASN A C 1
ATOM 1412 O O . ASN A 1 171 ? -6.072 10.874 0.848 1.00 95.94 171 ASN A O 1
ATOM 1416 N N . LYS A 1 172 ? -4.883 11.751 -0.838 1.00 96.94 172 LYS A N 1
ATOM 1417 C CA . LYS A 1 172 ? -5.711 11.157 -1.899 1.00 96.94 172 LYS A CA 1
ATOM 1418 C C . LYS A 1 172 ? -5.678 9.631 -1.865 1.00 96.94 172 LYS A C 1
ATOM 1420 O O . LYS A 1 172 ? -6.739 9.018 -1.947 1.00 96.94 172 LYS A O 1
ATOM 1425 N N . ALA A 1 173 ? -4.495 9.033 -1.718 1.00 97.06 173 ALA A N 1
ATOM 1426 C CA . ALA A 1 173 ? -4.340 7.586 -1.610 1.00 97.06 173 ALA A CA 1
ATOM 1427 C C . ALA A 1 173 ? -5.096 7.046 -0.392 1.00 97.06 173 ALA A C 1
ATOM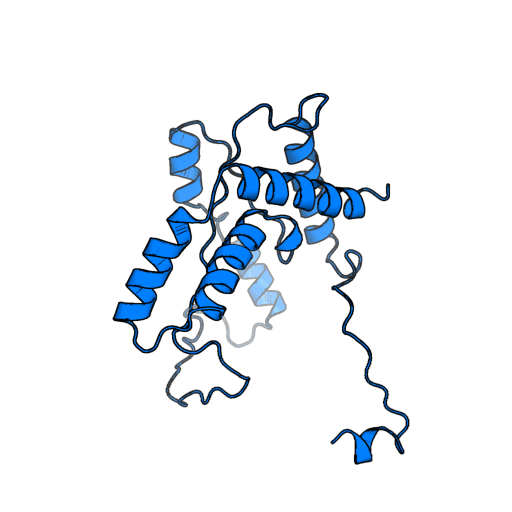 1429 O O . ALA A 1 173 ? -5.911 6.143 -0.527 1.00 97.06 173 ALA A O 1
ATOM 1430 N N . TYR A 1 174 ? -4.921 7.662 0.776 1.00 96.12 174 TYR A N 1
ATOM 1431 C CA . TYR A 1 174 ? -5.616 7.274 1.999 1.00 96.12 174 TYR A CA 1
ATOM 1432 C C . TYR A 1 174 ? -7.141 7.336 1.837 1.00 96.12 174 TYR A C 1
ATOM 1434 O O . TYR A 1 174 ? -7.826 6.357 2.119 1.00 96.12 174 TYR A O 1
ATOM 1442 N N . ARG A 1 175 ? -7.688 8.431 1.286 1.00 95.81 175 ARG A N 1
ATOM 1443 C CA . ARG A 1 175 ? -9.133 8.542 1.003 1.00 95.81 175 ARG A CA 1
ATOM 1444 C C . ARG A 1 175 ? -9.628 7.526 -0.021 1.00 95.81 175 ARG A C 1
ATOM 1446 O O . ARG A 1 175 ? -10.772 7.098 0.074 1.00 95.81 175 ARG A O 1
ATOM 1453 N N . HIS A 1 176 ? -8.812 7.174 -1.011 1.00 95.88 176 HIS A N 1
ATOM 1454 C CA . HIS A 1 176 ? -9.163 6.142 -1.982 1.00 95.88 176 HIS A CA 1
ATOM 1455 C C . HIS A 1 176 ? -9.295 4.779 -1.301 1.00 95.88 176 HIS A C 1
ATOM 1457 O O . HIS A 1 176 ? -10.329 4.137 -1.440 1.00 95.88 176 HIS A O 1
ATOM 1463 N N . ILE A 1 177 ? -8.310 4.391 -0.490 1.00 94.19 177 ILE A N 1
ATOM 1464 C CA . ILE A 1 177 ? -8.337 3.116 0.235 1.00 94.19 177 ILE A CA 1
ATOM 1465 C C . ILE A 1 177 ? -9.529 3.039 1.189 1.00 94.19 177 ILE A C 1
ATOM 1467 O O . ILE A 1 177 ? -10.143 1.990 1.301 1.00 94.19 177 ILE A O 1
ATOM 1471 N N . GLN A 1 178 ? -9.937 4.149 1.809 1.00 94.06 178 GLN A N 1
ATOM 1472 C CA . GLN A 1 178 ? -11.160 4.170 2.622 1.00 94.06 178 GLN A CA 1
ATOM 1473 C C . GLN A 1 178 ? -12.419 3.778 1.840 1.00 94.06 178 GLN A C 1
ATOM 1475 O O . GLN A 1 178 ? -13.328 3.181 2.409 1.00 94.06 178 GLN A O 1
ATOM 1480 N N . LYS A 1 179 ? -12.483 4.089 0.541 1.00 93.06 179 LYS A N 1
ATOM 1481 C CA . LYS A 1 179 ? -13.584 3.641 -0.321 1.00 93.06 179 LYS A CA 1
ATOM 1482 C C . LYS A 1 179 ? -13.483 2.147 -0.613 1.00 93.06 179 LYS A C 1
ATOM 1484 O O . LYS A 1 179 ? -14.494 1.464 -0.539 1.00 93.06 179 LYS A O 1
ATOM 1489 N N . GLU A 1 180 ? -12.276 1.645 -0.870 1.00 91.88 180 GLU A N 1
ATOM 1490 C CA . GLU A 1 180 ? -12.054 0.209 -1.076 1.00 91.88 180 GLU A CA 1
ATOM 1491 C C . GLU A 1 180 ? -12.405 -0.611 0.167 1.00 91.88 180 GLU A C 1
ATOM 1493 O O . GLU A 1 180 ? -13.078 -1.631 0.072 1.00 91.88 180 GLU A O 1
ATOM 1498 N N . GLU A 1 181 ? -12.041 -0.130 1.354 1.00 91.94 181 GLU A N 1
ATOM 1499 C CA . GLU A 1 181 ? -12.431 -0.741 2.624 1.00 91.94 181 GLU A CA 1
ATOM 1500 C C . GLU A 1 181 ? -13.960 -0.819 2.779 1.00 91.94 181 GLU A C 1
ATOM 1502 O O . GLU A 1 181 ? -14.466 -1.844 3.233 1.00 91.94 181 GLU A O 1
ATOM 1507 N N . ASN A 1 182 ? -14.701 0.221 2.367 1.00 89.50 182 ASN A N 1
ATOM 1508 C CA . ASN A 1 182 ? -16.169 0.256 2.428 1.00 89.50 182 ASN A CA 1
ATOM 1509 C C . ASN A 1 182 ? -16.831 -0.855 1.602 1.00 89.50 182 ASN A C 1
ATOM 1511 O O . ASN A 1 182 ? -17.834 -1.411 2.049 1.00 89.50 182 ASN A O 1
ATOM 1515 N N . HIS A 1 183 ? -16.233 -1.261 0.475 1.00 86.75 183 HIS A N 1
ATOM 1516 C CA . HIS A 1 183 ? -16.744 -2.372 -0.336 1.00 86.75 183 HIS A CA 1
ATOM 1517 C C . HIS A 1 183 ? -16.791 -3.704 0.434 1.00 86.75 183 HIS A C 1
ATOM 1519 O O . HIS A 1 183 ? -17.630 -4.554 0.144 1.00 86.75 183 HIS A O 1
ATOM 1525 N N . PHE A 1 184 ? -15.934 -3.891 1.444 1.00 84.38 184 PHE A N 1
ATOM 1526 C CA . PHE A 1 184 ? -15.923 -5.102 2.272 1.00 84.38 184 PHE A CA 1
ATOM 1527 C C . PHE A 1 184 ? -16.926 -5.067 3.428 1.00 84.38 184 PHE A C 1
ATOM 1529 O O . PHE A 1 184 ? -17.176 -6.105 4.042 1.00 84.38 184 PHE A O 1
ATOM 1536 N N . TYR A 1 185 ? -17.491 -3.899 3.734 1.00 75.62 185 TYR A N 1
ATOM 1537 C CA . TYR A 1 185 ? -18.502 -3.737 4.777 1.00 75.62 185 TYR A CA 1
ATOM 1538 C C . TYR A 1 185 ? -19.939 -3.894 4.256 1.00 75.62 185 TYR A C 1
ATOM 1540 O O . TYR A 1 185 ? -20.855 -3.996 5.068 1.00 75.62 185 TYR A O 1
ATOM 1548 N N . GLY A 1 186 ? -20.142 -3.962 2.934 1.00 59.69 186 GLY A N 1
ATOM 1549 C CA . GLY A 1 186 ? -21.470 -4.116 2.328 1.00 59.69 186 GLY A CA 1
ATOM 1550 C C . GLY A 1 186 ? -22.350 -2.861 2.400 1.00 59.69 186 GLY A C 1
ATOM 1551 O O . GLY A 1 186 ? -23.572 -2.996 2.415 1.00 59.69 186 GLY A O 1
ATOM 1552 N N . LEU A 1 187 ? -21.736 -1.672 2.475 1.00 42.75 187 LEU A N 1
ATOM 1553 C CA . LEU A 1 187 ? -22.408 -0.368 2.376 1.00 42.75 187 LEU A CA 1
ATOM 1554 C C . LEU A 1 187 ? -22.456 0.136 0.931 1.00 42.75 187 LEU A C 1
ATOM 1556 O O . LEU A 1 187 ? -21.428 -0.009 0.231 1.00 42.75 187 LEU A O 1
#

InterPro domains:
  IPR036397 Ribonuclease H superfamily [G3DSA:3.30.420.10] (104-184)

Sequence (187 aa):
MRRLLRPLGYRYIKGENRHYLADSVQNSAFRATYLQRKNTNRDKKNNPIRPEVYLDGSYVNVNHVRGATWLSGDRKRYPASVQHDESLFKPQLLELVRANKSPPFYMATAIATMYKHLVYFTPPYHPELQPIELIWGNMKGWISRHPAKTIGDLEEKVAGSKEHIKSENWNKAYRHIQKEENHFYGL

Radius of gyration: 22.23 Å; chains: 1; bounding box: 45×58×58 Å

Foldseek 3Di:
DVVVQVVVVDDDDDDDDPDPVPDDPVLLVLLVVLLVVLQVQQDPVRDGVDDDDADDDDDDDLDPDPDDDDDDPPPDDDDPPDDDDPPDDPVRVVVVCVVPPDDDDDPVCVVCVVVVHDDDDDRPPPCLLGLVVQVVVQLNVQCVVVRHPDPVSVVVSSVVSVVVDDPVSSVVSSVSSVVVSVVSVVD

pLDDT: mean 82.1, std 16.21, range [35.16, 97.06]